Protein AF-A0A950SCA8-F1 (afdb_monomer_lite)

pLDDT: mean 77.46, std 18.87, range [31.09, 96.5]

Foldseek 3Di:
DDDCDPVNLLVLQCLLPVQVVPDQDDDDLCPLVNVLLVDLQPCVLQVLLLLLLLLLLDPPVDPPAFPDDSVNLSVLLCVVPVCRPDPSNSSVSSVSNVLQQLVCQLAQDDSNLVSLCVVVVCVVVVHDSVVLS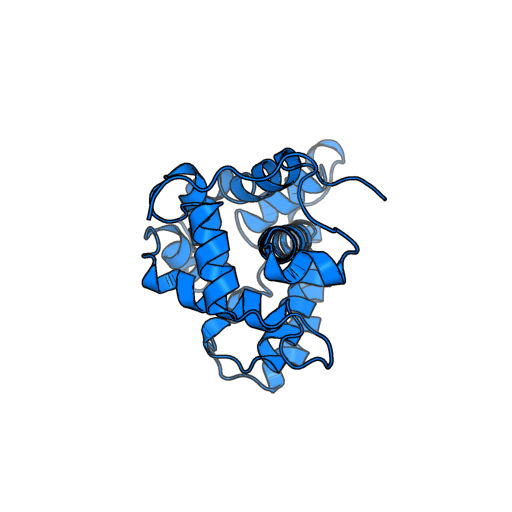VVLSVQLVVLSVVLVVPDDVRGTLSNDDSVSVNSSLVSLCPGPGPSSNSSSVSSSVSSVVSQCVDPSNQVVVVHPDDPDDDDPDDD

Sequence (219 aa):
MPQISRRAVLQSAPFLLATLVRCANAVVGNARVAEAFIVDPSWNAYRPVLRGVIAAVLPFDAPGFPPITIDDVEQRLLKLFPLENETRYAGLQRTIAFFDEIALFPLMSGPLLQEEANVRDLAARGGDSARIGAEIAATDAASFATFATNIKPNARFRDLSVDAQRTYLGLWRDSASIVKREFFGSLRNVVMITTWSMDATWPSIGYTGPLIPRTAVGS

Radius of gyration: 18.8 Å; chains: 1; bounding box: 54×39×50 Å

Structure (mmCIF, N/CA/C/O backbone):
data_AF-A0A950SCA8-F1
#
_entry.id   AF-A0A950SCA8-F1
#
loop_
_atom_site.group_PDB
_atom_site.id
_atom_site.type_symbol
_atom_site.label_atom_id
_atom_site.label_alt_id
_atom_site.label_comp_id
_atom_site.label_asym_id
_atom_site.label_entity_id
_atom_site.label_seq_id
_atom_site.pdbx_PDB_ins_code
_atom_site.Cartn_x
_atom_site.Cartn_y
_atom_site.Cartn_z
_atom_site.occupancy
_atom_site.B_iso_or_equiv
_atom_site.auth_seq_id
_atom_site.auth_comp_id
_atom_site.auth_asym_id
_atom_site.auth_atom_id
_atom_site.pdbx_PDB_model_num
ATOM 1 N N . MET A 1 1 ? -4.707 22.351 -1.285 1.00 31.09 1 MET A N 1
ATOM 2 C CA . MET A 1 1 ? -4.553 20.878 -1.272 1.00 31.09 1 MET A CA 1
ATOM 3 C C . MET A 1 1 ? -5.512 20.301 -2.301 1.00 31.09 1 MET A C 1
ATOM 5 O O . MET A 1 1 ? -6.674 20.691 -2.253 1.00 31.09 1 MET A O 1
ATOM 9 N N . PRO A 1 2 ? -5.072 19.466 -3.258 1.00 34.19 2 PRO A N 1
ATOM 10 C CA . PRO A 1 2 ? -5.982 18.917 -4.253 1.00 34.19 2 PRO A CA 1
ATOM 11 C C . PRO A 1 2 ? -6.950 17.943 -3.572 1.00 34.19 2 PRO A C 1
ATOM 13 O O . PRO A 1 2 ? -6.530 16.987 -2.924 1.00 34.19 2 PRO A O 1
ATOM 16 N N . GLN A 1 3 ? -8.250 18.217 -3.688 1.00 35.62 3 GLN A N 1
ATOM 17 C CA . GLN A 1 3 ? -9.319 17.332 -3.231 1.00 35.62 3 GLN A CA 1
ATOM 18 C C . GLN A 1 3 ? -9.330 16.078 -4.111 1.00 35.62 3 GLN A C 1
ATOM 20 O O . GLN A 1 3 ? -9.757 16.108 -5.265 1.00 35.62 3 GLN A O 1
ATOM 25 N N . ILE A 1 4 ? -8.844 14.964 -3.569 1.00 42.50 4 ILE A N 1
ATOM 26 C CA . ILE A 1 4 ? -8.909 13.658 -4.227 1.00 42.50 4 ILE A CA 1
ATOM 27 C C . ILE A 1 4 ? -10.367 13.187 -4.164 1.00 42.50 4 ILE A C 1
ATOM 29 O O . ILE A 1 4 ? -10.878 12.831 -3.104 1.00 42.50 4 ILE A O 1
ATOM 33 N N . SER A 1 5 ? -11.063 13.236 -5.301 1.00 43.97 5 SER A N 1
ATOM 34 C CA . SER A 1 5 ? -12.458 12.794 -5.400 1.00 43.97 5 SER A CA 1
ATOM 35 C C . SER A 1 5 ? -12.566 11.261 -5.386 1.00 43.97 5 SER A C 1
ATOM 37 O O . SER A 1 5 ? -11.641 10.559 -5.794 1.00 43.97 5 SER A O 1
ATOM 39 N N . ARG A 1 6 ? -13.736 10.721 -5.010 1.00 41.03 6 ARG A N 1
ATOM 40 C CA . ARG A 1 6 ? -14.098 9.289 -5.162 1.00 41.03 6 ARG A CA 1
ATOM 41 C C . ARG A 1 6 ? -13.772 8.731 -6.559 1.00 41.03 6 ARG A C 1
ATOM 43 O O . ARG A 1 6 ? -13.469 7.550 -6.694 1.00 41.03 6 ARG A O 1
ATOM 50 N N . ARG A 1 7 ? -13.810 9.589 -7.585 1.00 42.66 7 ARG A N 1
ATOM 51 C CA . ARG A 1 7 ? -13.472 9.268 -8.975 1.00 42.66 7 ARG A CA 1
ATOM 52 C C . ARG A 1 7 ? -11.982 8.979 -9.158 1.00 42.66 7 ARG A C 1
ATOM 54 O O . ARG A 1 7 ? -11.661 8.054 -9.881 1.00 42.66 7 ARG A O 1
ATOM 61 N N . ALA A 1 8 ? -11.101 9.696 -8.460 1.00 45.03 8 ALA A N 1
ATOM 62 C CA . ALA A 1 8 ? -9.657 9.473 -8.517 1.00 45.03 8 ALA A CA 1
ATOM 63 C C . ALA A 1 8 ? -9.258 8.126 -7.887 1.00 45.03 8 ALA A C 1
ATOM 65 O O . ALA A 1 8 ? -8.432 7.423 -8.451 1.00 45.03 8 ALA A O 1
ATOM 66 N N . VAL A 1 9 ? -9.913 7.722 -6.789 1.00 44.84 9 VAL A N 1
ATOM 67 C CA . VAL A 1 9 ? -9.724 6.398 -6.154 1.00 44.84 9 VAL A CA 1
ATOM 68 C C . VAL A 1 9 ? -10.226 5.259 -7.050 1.00 44.84 9 VAL A C 1
ATOM 70 O O . VAL A 1 9 ? -9.587 4.217 -7.161 1.00 44.84 9 VAL A O 1
ATOM 73 N N . LEU A 1 10 ? -11.371 5.454 -7.713 1.00 44.44 10 LEU A N 1
ATOM 74 C CA . LEU A 1 10 ? -11.921 4.478 -8.661 1.00 44.44 10 LEU A CA 1
ATOM 75 C C . LEU A 1 10 ? -11.195 4.469 -10.011 1.00 44.44 10 LEU A C 1
ATOM 77 O O . LEU A 1 10 ? -11.350 3.509 -10.755 1.00 44.44 10 LEU A O 1
ATOM 81 N N . GLN A 1 11 ? -10.431 5.511 -10.339 1.00 43.47 11 GLN A N 1
ATOM 82 C CA . GLN A 1 11 ? -9.604 5.560 -11.541 1.00 43.47 11 GLN A CA 1
ATOM 83 C C . GLN A 1 11 ? -8.229 4.933 -11.282 1.00 43.47 11 GLN A C 1
ATOM 85 O O . GLN A 1 11 ? -7.811 4.105 -12.078 1.00 43.47 11 GLN A O 1
ATOM 90 N N . SER A 1 12 ? -7.561 5.202 -10.157 1.00 41.88 12 SER A N 1
ATOM 91 C CA . SER A 1 12 ? -6.212 4.669 -9.894 1.00 41.88 12 SER A CA 1
ATOM 92 C C . SER A 1 12 ? -6.152 3.143 -9.712 1.00 41.88 12 SER A C 1
ATOM 94 O O . SER A 1 12 ? -5.169 2.517 -10.101 1.00 41.88 12 SER A O 1
ATOM 96 N N . ALA A 1 13 ? -7.198 2.515 -9.163 1.00 46.06 13 ALA A N 1
ATOM 97 C CA . ALA A 1 13 ? -7.211 1.075 -8.882 1.00 46.06 13 ALA A CA 1
ATOM 98 C C . ALA A 1 13 ? -7.351 0.148 -10.121 1.00 46.06 13 ALA A C 1
ATOM 100 O O . ALA A 1 13 ? -6.654 -0.864 -10.167 1.00 46.06 13 ALA A O 1
ATOM 101 N N . PRO A 1 14 ? -8.205 0.425 -11.130 1.00 41.25 14 PRO A N 1
ATOM 102 C CA . PRO A 1 14 ? -8.307 -0.421 -12.325 1.00 41.25 14 PRO A CA 1
ATOM 103 C C . PRO A 1 14 ? -7.232 -0.156 -13.394 1.00 41.25 14 PRO A C 1
ATOM 105 O O . PRO A 1 14 ? -6.969 -1.055 -14.195 1.00 41.25 14 PRO A O 1
ATOM 108 N N . PHE A 1 15 ? -6.586 1.021 -13.421 1.00 43.47 15 PHE A N 1
ATOM 109 C CA . PHE A 1 15 ? -5.549 1.315 -14.430 1.00 43.47 15 PHE A CA 1
ATOM 110 C C . PHE A 1 15 ? -4.285 0.476 -14.258 1.00 43.47 15 PHE A C 1
ATOM 112 O O . PHE A 1 15 ? -3.662 0.109 -15.246 1.00 43.47 15 PHE A O 1
ATOM 119 N N . LEU A 1 16 ? -3.988 0.048 -13.033 1.00 45.75 16 LEU A N 1
ATOM 120 C CA . LEU A 1 16 ? -2.895 -0.881 -12.776 1.00 45.75 16 LEU A CA 1
ATOM 121 C C . LEU A 1 16 ? -3.093 -2.259 -13.438 1.00 45.75 16 LEU A C 1
ATOM 123 O O . LEU A 1 16 ? -2.113 -2.979 -13.585 1.00 45.75 16 LEU A O 1
ATOM 127 N N . LEU A 1 17 ? -4.321 -2.650 -13.830 1.00 46.62 17 LEU A N 1
ATOM 128 C CA . LEU A 1 17 ? -4.633 -4.039 -14.214 1.00 46.62 17 LEU A CA 1
ATOM 129 C C . LEU A 1 17 ? -5.329 -4.256 -15.553 1.00 46.62 17 LEU A C 1
ATOM 131 O O . LEU A 1 17 ? -5.325 -5.394 -16.028 1.00 46.62 17 LEU A O 1
ATOM 135 N N . ALA A 1 18 ? -5.873 -3.226 -16.204 1.00 41.88 18 ALA A N 1
ATOM 136 C CA . ALA A 1 18 ? -6.382 -3.389 -17.570 1.00 41.88 18 ALA A CA 1
ATOM 137 C C . ALA A 1 18 ? -5.272 -3.820 -18.562 1.00 41.88 18 ALA A C 1
ATOM 139 O O . ALA A 1 18 ? -5.559 -4.416 -19.598 1.00 41.88 18 ALA A O 1
ATOM 140 N N . THR A 1 19 ? -4.002 -3.601 -18.217 1.00 40.94 19 THR A N 1
ATOM 141 C CA . THR A 1 19 ? -2.811 -3.975 -18.998 1.00 40.94 19 THR A CA 1
ATOM 142 C C . THR A 1 19 ? -2.104 -5.248 -18.520 1.00 40.94 19 THR A C 1
ATOM 144 O O . THR A 1 19 ? -1.330 -5.830 -19.282 1.00 40.94 19 THR A O 1
ATOM 147 N N . LEU A 1 20 ? -2.399 -5.757 -17.316 1.00 40.38 20 LEU A N 1
ATOM 148 C CA . LEU A 1 20 ? -1.764 -6.970 -16.768 1.00 40.38 20 LEU A CA 1
ATOM 149 C C . LEU A 1 20 ? -2.272 -8.278 -17.400 1.00 40.38 20 LEU A C 1
ATOM 151 O O . LEU A 1 20 ? -1.563 -9.281 -17.380 1.00 40.38 20 LEU A O 1
ATOM 155 N N . VAL A 1 21 ? 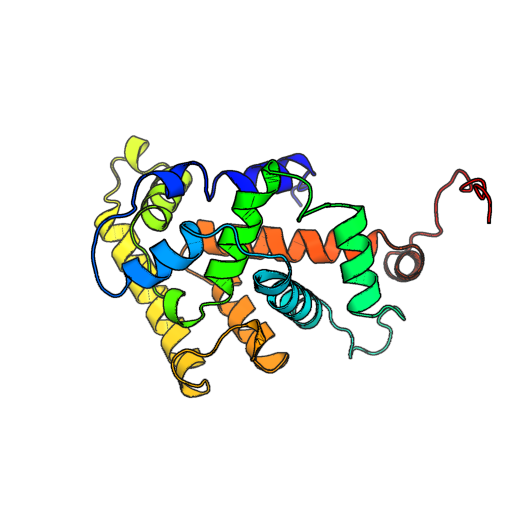-3.451 -8.270 -18.030 1.00 41.03 21 VAL A N 1
ATOM 156 C CA . VAL A 1 21 ? -4.053 -9.462 -18.665 1.00 41.03 21 VAL A CA 1
ATOM 157 C C . VAL A 1 21 ? -3.274 -9.929 -19.912 1.00 41.03 21 VAL A C 1
ATOM 159 O O . VAL A 1 21 ? -3.491 -11.039 -20.392 1.00 41.03 21 VAL A O 1
ATOM 162 N N . ARG A 1 22 ? -2.326 -9.136 -20.442 1.00 34.59 22 ARG A N 1
ATOM 163 C CA . ARG A 1 22 ? -1.675 -9.427 -21.735 1.00 34.59 22 ARG A CA 1
ATOM 164 C C . ARG A 1 22 ? -0.241 -9.983 -21.681 1.00 34.59 22 ARG A C 1
ATOM 166 O O . ARG A 1 22 ? 0.292 -10.303 -22.738 1.00 34.59 22 ARG A O 1
ATOM 173 N N . CYS A 1 23 ? 0.381 -10.157 -20.511 1.00 41.34 23 CYS A N 1
ATOM 174 C CA . CYS A 1 23 ? 1.822 -10.476 -20.418 1.00 41.34 23 CYS A CA 1
ATOM 175 C C . CYS A 1 23 ? 2.152 -11.738 -19.598 1.00 41.34 23 CYS A C 1
ATOM 177 O O . CYS A 1 23 ? 3.029 -11.715 -18.738 1.00 41.34 23 CYS A O 1
ATOM 179 N N . ALA A 1 24 ? 1.479 -12.857 -19.869 1.00 36.38 24 ALA A N 1
ATOM 180 C CA . ALA A 1 24 ? 1.671 -14.119 -19.146 1.00 36.38 24 ALA A CA 1
ATOM 181 C C . ALA A 1 24 ? 2.787 -15.043 -19.697 1.00 36.38 24 ALA A C 1
ATOM 183 O O . ALA A 1 24 ? 2.639 -16.253 -19.608 1.00 36.38 24 ALA A O 1
ATOM 184 N N . ASN A 1 25 ? 3.905 -14.543 -20.246 1.00 31.27 25 ASN A N 1
ATOM 185 C CA . ASN A 1 25 ? 5.006 -15.425 -20.689 1.00 31.27 25 ASN A CA 1
ATOM 186 C C . ASN A 1 25 ? 6.409 -14.824 -20.455 1.00 31.27 25 ASN A C 1
ATOM 188 O O . ASN A 1 25 ? 6.823 -13.977 -21.240 1.00 31.27 25 ASN A O 1
ATOM 192 N N . ALA A 1 26 ? 7.126 -15.283 -19.404 1.00 31.33 26 ALA A N 1
ATOM 193 C CA . ALA A 1 26 ? 8.583 -15.595 -19.383 1.00 31.33 26 ALA A CA 1
ATOM 194 C C . ALA A 1 26 ? 9.194 -15.745 -17.953 1.00 31.33 26 ALA A C 1
ATOM 196 O O . ALA A 1 26 ? 9.639 -14.772 -17.363 1.00 31.33 26 ALA A O 1
ATOM 197 N N . VAL A 1 27 ? 9.258 -16.980 -17.435 1.00 35.12 27 VAL A N 1
ATOM 198 C CA . VAL A 1 27 ? 10.306 -17.645 -16.601 1.00 35.12 27 VAL A CA 1
ATOM 199 C C . VAL A 1 27 ? 10.872 -17.015 -15.282 1.00 35.12 27 VAL A C 1
ATOM 201 O O . VAL A 1 27 ? 11.425 -15.921 -15.222 1.00 35.12 27 VAL A O 1
ATOM 204 N N . VAL A 1 28 ? 10.781 -17.844 -14.222 1.00 38.88 28 VAL A N 1
ATOM 205 C CA . VAL A 1 28 ? 11.311 -17.861 -12.826 1.00 38.88 28 VAL A CA 1
ATOM 206 C C . VAL A 1 28 ? 10.936 -16.714 -11.872 1.00 38.88 28 VAL A C 1
ATOM 208 O O . VAL A 1 28 ? 10.387 -16.998 -10.810 1.00 38.88 28 VAL A O 1
ATOM 211 N N . GLY A 1 29 ? 11.147 -15.441 -12.212 1.00 46.34 29 GLY A N 1
ATOM 212 C CA . GLY A 1 29 ? 10.641 -14.312 -11.401 1.00 46.34 29 GLY A CA 1
ATOM 213 C C . GLY A 1 29 ? 9.204 -13.946 -11.775 1.00 46.34 29 GLY A C 1
ATOM 214 O O . GLY A 1 29 ? 8.322 -13.803 -10.930 1.00 46.34 29 GLY A O 1
ATOM 215 N N . ASN A 1 30 ? 8.945 -13.925 -13.083 1.00 45.12 30 ASN A N 1
ATOM 216 C CA . ASN A 1 30 ? 7.634 -13.619 -13.643 1.00 45.12 30 ASN A CA 1
ATOM 217 C C . ASN A 1 30 ? 6.622 -14.758 -13.459 1.00 45.12 30 ASN A C 1
ATOM 219 O O . ASN A 1 30 ? 5.438 -14.526 -13.639 1.00 45.12 30 ASN A O 1
ATOM 223 N N . ALA A 1 31 ? 7.054 -15.970 -13.085 1.00 46.66 31 ALA A N 1
ATOM 224 C CA . ALA A 1 31 ? 6.139 -17.068 -12.770 1.00 46.66 31 ALA A CA 1
ATOM 225 C C . ALA A 1 31 ? 5.338 -16.790 -11.486 1.00 46.66 31 ALA A C 1
ATOM 227 O O . ALA A 1 31 ? 4.141 -17.042 -11.463 1.00 46.66 31 ALA A O 1
ATOM 228 N N . ARG A 1 32 ? 5.965 -16.188 -10.463 1.00 44.16 32 ARG A N 1
ATOM 229 C CA . ARG A 1 32 ? 5.280 -15.767 -9.225 1.00 44.16 32 ARG A CA 1
ATOM 230 C C . ARG A 1 32 ? 4.391 -14.547 -9.442 1.00 44.16 32 ARG A C 1
ATOM 232 O O . ARG A 1 32 ? 3.293 -14.479 -8.906 1.00 44.16 32 ARG A O 1
ATOM 239 N N . VAL A 1 33 ? 4.849 -13.612 -10.279 1.00 48.50 33 VAL A N 1
ATOM 240 C CA . VAL A 1 33 ? 4.028 -12.486 -10.747 1.00 48.50 33 VAL A CA 1
ATOM 241 C C . VAL A 1 33 ? 2.801 -13.036 -11.480 1.00 48.50 33 VAL A C 1
ATOM 243 O O . VAL A 1 33 ? 1.682 -12.711 -11.116 1.00 48.50 33 VAL A O 1
ATOM 246 N N . ALA A 1 34 ? 2.989 -13.935 -12.449 1.00 43.75 34 ALA A N 1
ATOM 247 C CA . ALA A 1 34 ? 1.905 -14.556 -13.203 1.00 43.75 34 ALA A CA 1
ATOM 248 C C . ALA A 1 34 ? 0.951 -15.366 -12.310 1.00 43.75 34 ALA A C 1
ATOM 250 O O . ALA A 1 34 ? -0.254 -15.222 -12.459 1.00 43.75 34 ALA A O 1
ATOM 251 N N . GLU A 1 35 ? 1.445 -16.152 -11.350 1.00 45.19 35 GLU A N 1
ATOM 252 C CA . GLU A 1 35 ? 0.607 -16.908 -10.407 1.00 45.19 35 GLU A CA 1
ATOM 253 C C . GLU A 1 35 ? -0.301 -15.989 -9.573 1.00 45.19 35 GLU A C 1
ATOM 255 O O . GLU A 1 35 ? -1.498 -16.253 -9.464 1.00 45.19 35 GLU A O 1
ATOM 260 N N . ALA A 1 36 ? 0.220 -14.851 -9.095 1.00 51.00 36 ALA A N 1
ATOM 261 C CA . ALA A 1 36 ? -0.570 -13.834 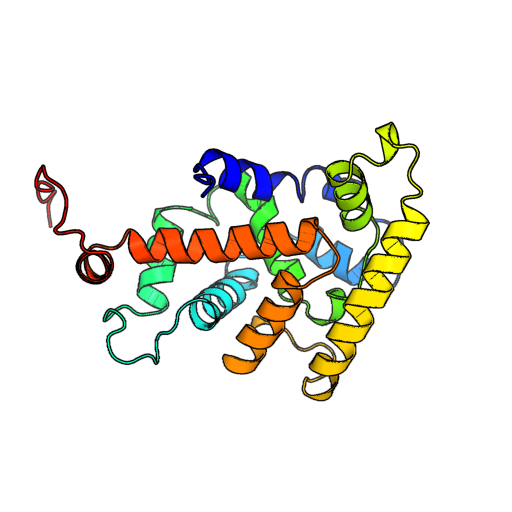-8.393 1.00 51.00 36 ALA A CA 1
ATOM 262 C C . ALA A 1 36 ? -1.667 -13.181 -9.266 1.00 51.00 36 ALA A C 1
ATOM 264 O O . ALA A 1 36 ? -2.594 -12.572 -8.728 1.00 51.00 36 ALA A O 1
ATOM 265 N N . PHE A 1 37 ? -1.581 -13.300 -10.598 1.00 52.59 37 PHE A N 1
ATOM 266 C CA . PHE A 1 37 ? -2.533 -12.718 -11.553 1.00 52.59 37 PHE A CA 1
ATOM 267 C C . PHE A 1 37 ? -3.414 -13.743 -12.289 1.00 52.59 37 PHE A C 1
ATOM 269 O O . PHE A 1 37 ? -4.423 -13.337 -12.867 1.00 52.59 37 PHE A O 1
ATOM 276 N N . ILE A 1 38 ? -3.060 -15.035 -12.284 1.00 50.78 38 ILE A N 1
ATOM 277 C CA . ILE A 1 38 ? -3.788 -16.112 -12.982 1.00 50.78 38 ILE A CA 1
ATOM 278 C C . ILE A 1 38 ? -4.962 -16.637 -12.149 1.00 50.78 38 ILE A C 1
ATOM 280 O O . ILE A 1 38 ? -5.998 -16.987 -12.712 1.00 50.78 38 ILE A O 1
ATOM 284 N N . VAL A 1 39 ? -4.824 -16.690 -10.823 1.00 56.28 39 VAL A N 1
ATOM 285 C CA . VAL A 1 39 ? -5.889 -17.158 -9.928 1.00 56.28 39 VAL A CA 1
ATOM 286 C C . VAL A 1 39 ? -6.598 -15.946 -9.343 1.00 56.28 39 VAL A C 1
ATOM 288 O O . VAL A 1 39 ? -5.947 -15.096 -8.740 1.00 56.28 39 VAL A O 1
ATOM 291 N N . ASP A 1 40 ? -7.923 -15.867 -9.496 1.00 64.06 40 ASP A N 1
ATOM 292 C CA . ASP A 1 40 ? -8.725 -14.895 -8.750 1.00 64.06 40 ASP A CA 1
ATOM 293 C C . ASP A 1 40 ? -8.513 -15.158 -7.253 1.00 64.06 40 ASP A C 1
ATOM 295 O O . ASP A 1 40 ? -8.897 -16.224 -6.753 1.00 64.06 40 ASP A O 1
ATOM 299 N N . PRO A 1 41 ? -7.819 -14.260 -6.531 1.00 67.69 41 PRO A N 1
ATOM 300 C CA . PRO A 1 41 ? -7.410 -14.559 -5.174 1.00 67.69 41 PRO A CA 1
ATOM 301 C C . PRO A 1 41 ? -8.661 -14.623 -4.300 1.00 67.69 41 PRO A C 1
ATOM 303 O O . PRO A 1 41 ? -9.424 -13.663 -4.216 1.00 67.69 41 PRO A O 1
ATOM 306 N N . SER A 1 42 ? -8.870 -15.760 -3.632 1.00 74.31 42 SER A N 1
ATOM 307 C CA . SER A 1 42 ? -9.973 -15.898 -2.674 1.00 74.31 42 SER A CA 1
ATOM 308 C C . SER A 1 42 ? -9.894 -14.818 -1.591 1.00 74.31 42 SER A C 1
ATOM 310 O O . SER A 1 42 ? -8.809 -14.320 -1.279 1.00 74.31 42 SER A O 1
ATOM 312 N N . TRP A 1 43 ? -11.018 -14.504 -0.946 1.00 77.44 43 TRP A N 1
ATOM 313 C CA . TRP A 1 43 ? -11.056 -13.577 0.189 1.00 77.44 43 TRP A CA 1
ATOM 314 C C . TRP A 1 43 ? -9.980 -13.886 1.246 1.00 77.44 43 TRP A C 1
ATOM 316 O O . TRP A 1 43 ? -9.263 -12.995 1.703 1.00 77.44 43 TRP A O 1
ATOM 326 N N . ASN A 1 44 ? -9.765 -15.168 1.550 1.00 80.31 44 ASN A N 1
ATOM 327 C CA . ASN A 1 44 ? -8.745 -15.624 2.499 1.00 80.31 44 ASN A CA 1
ATOM 328 C C . ASN A 1 44 ? -7.304 -15.296 2.068 1.00 80.31 44 ASN A C 1
ATOM 330 O O . ASN A 1 44 ? -6.412 -15.217 2.914 1.00 80.31 44 ASN A O 1
ATOM 334 N N . ALA A 1 45 ? -7.059 -15.088 0.773 1.00 76.81 45 ALA A N 1
ATOM 335 C CA . ALA A 1 45 ? -5.741 -14.760 0.251 1.00 76.81 45 ALA A CA 1
ATOM 336 C C . ALA A 1 45 ? -5.367 -13.288 0.482 1.00 76.81 45 ALA A C 1
ATOM 338 O O . ALA A 1 45 ? -4.213 -13.028 0.818 1.00 76.81 45 ALA A O 1
ATOM 339 N N . TYR A 1 46 ? -6.309 -12.343 0.349 1.00 80.81 46 TYR A N 1
ATOM 340 C CA . TYR A 1 46 ? -6.018 -10.902 0.436 1.00 80.81 46 TYR A CA 1
ATOM 341 C C . TYR A 1 46 ? -6.569 -10.212 1.694 1.00 80.81 46 TYR A C 1
ATOM 343 O O . TYR A 1 46 ? -6.089 -9.137 2.063 1.00 80.81 46 TYR A O 1
ATOM 351 N N . ARG A 1 47 ? -7.505 -10.832 2.422 1.00 88.81 47 ARG A N 1
ATOM 352 C CA . ARG A 1 47 ? -8.002 -10.322 3.709 1.00 88.81 47 ARG A CA 1
ATOM 353 C C . ARG A 1 47 ? -6.892 -10.082 4.746 1.00 88.81 47 ARG A C 1
ATOM 355 O O . ARG A 1 47 ? -6.865 -8.994 5.322 1.00 88.81 47 ARG A O 1
ATOM 362 N N . PRO A 1 48 ? -5.961 -11.025 5.008 1.00 91.50 48 PRO A N 1
ATOM 363 C CA . PRO A 1 48 ? -4.907 -10.804 6.004 1.00 91.50 48 PRO A CA 1
ATOM 364 C C . PRO A 1 48 ? -4.008 -9.616 5.644 1.00 91.50 48 PRO A C 1
ATOM 366 O O . PRO A 1 48 ? -3.576 -8.869 6.517 1.00 91.50 48 PRO A O 1
ATOM 369 N N . VAL A 1 49 ? -3.796 -9.404 4.343 1.00 91.56 49 VAL A N 1
ATOM 370 C CA . VAL A 1 49 ? -3.031 -8.280 3.801 1.00 91.56 49 VAL A CA 1
ATOM 371 C C . VAL A 1 49 ? -3.750 -6.964 4.095 1.00 91.56 49 VAL A C 1
ATOM 373 O O . VAL A 1 49 ? -3.144 -6.049 4.642 1.00 91.56 49 VAL A O 1
ATOM 376 N N . LEU A 1 50 ? -5.059 -6.881 3.823 1.00 89.94 50 LEU A N 1
ATOM 377 C CA . LEU A 1 50 ? -5.873 -5.704 4.151 1.00 89.94 50 LEU A CA 1
ATOM 378 C C . LEU A 1 50 ? -5.837 -5.375 5.646 1.00 89.94 50 LEU A C 1
ATOM 380 O O . LEU A 1 50 ? -5.658 -4.215 6.010 1.00 89.94 50 LEU A O 1
ATOM 384 N N . ARG A 1 51 ? -5.955 -6.387 6.513 1.00 94.56 51 ARG A N 1
ATOM 385 C CA . ARG A 1 51 ? -5.857 -6.207 7.970 1.00 94.56 51 ARG A CA 1
ATOM 386 C C . ARG A 1 51 ? -4.487 -5.674 8.388 1.00 94.56 51 ARG A C 1
ATOM 388 O O . ARG A 1 51 ? -4.431 -4.747 9.193 1.00 94.56 51 ARG A O 1
ATOM 395 N N . GLY A 1 52 ? -3.407 -6.195 7.805 1.00 94.69 52 GLY A N 1
ATOM 396 C CA . GLY A 1 52 ? -2.055 -5.670 8.015 1.00 94.69 52 GLY A CA 1
ATOM 397 C C . GLY A 1 52 ? -1.915 -4.216 7.554 1.00 94.69 52 GLY A C 1
ATOM 398 O O . GLY A 1 52 ? -1.347 -3.392 8.262 1.00 94.69 52 GLY A O 1
ATOM 399 N N . VAL A 1 53 ? -2.509 -3.848 6.412 1.00 94.00 53 VAL A N 1
ATOM 400 C CA . VAL A 1 53 ? -2.506 -2.455 5.931 1.00 94.00 53 VAL A CA 1
ATOM 401 C C . VAL A 1 53 ? -3.280 -1.546 6.888 1.00 94.00 53 VAL A C 1
ATOM 403 O O . VAL A 1 53 ? -2.793 -0.466 7.210 1.00 94.00 53 VAL A O 1
ATOM 406 N N . ILE A 1 54 ? -4.446 -1.971 7.386 1.00 95.44 54 ILE A N 1
ATOM 407 C CA . ILE A 1 54 ? -5.226 -1.216 8.380 1.00 95.44 54 ILE A CA 1
ATOM 408 C C . ILE A 1 54 ? -4.388 -0.980 9.646 1.00 95.44 54 ILE A C 1
ATOM 410 O O . ILE A 1 54 ? -4.260 0.164 10.082 1.00 95.44 54 ILE A O 1
ATOM 414 N N . ALA A 1 55 ? -3.774 -2.036 10.189 1.00 95.38 55 ALA A N 1
ATOM 415 C CA . ALA A 1 55 ? -2.925 -1.967 11.381 1.00 95.38 55 ALA A CA 1
ATOM 416 C C . ALA A 1 55 ? -1.695 -1.064 11.190 1.00 95.38 55 ALA A C 1
ATOM 418 O O . ALA A 1 55 ? -1.301 -0.328 12.094 1.00 95.38 55 ALA A O 1
ATOM 419 N N . ALA A 1 56 ? -1.086 -1.105 10.006 1.00 95.44 56 ALA A N 1
ATOM 420 C CA . ALA A 1 56 ? 0.112 -0.336 9.711 1.00 95.44 56 ALA A CA 1
ATOM 421 C C . ALA A 1 56 ? -0.185 1.139 9.384 1.00 95.44 56 ALA A C 1
ATOM 423 O O . ALA A 1 56 ? 0.626 2.008 9.697 1.00 95.44 56 ALA A O 1
ATOM 424 N N . VAL A 1 57 ? -1.336 1.447 8.776 1.00 94.44 57 VAL A N 1
ATOM 425 C CA . VAL A 1 57 ? -1.735 2.823 8.430 1.00 94.44 57 VAL A CA 1
ATOM 426 C C . VAL A 1 57 ? -2.271 3.589 9.638 1.00 94.44 57 VAL A C 1
ATOM 428 O O . VAL A 1 57 ? -2.025 4.792 9.747 1.00 94.44 57 VAL A O 1
ATOM 431 N N . LEU A 1 58 ? -3.028 2.926 10.516 1.00 94.31 58 LEU A N 1
ATOM 432 C CA . LEU A 1 58 ? -3.705 3.580 11.632 1.00 94.31 58 LEU A CA 1
ATOM 433 C C . LEU A 1 58 ? -2.897 3.466 12.932 1.00 94.31 58 LEU A C 1
ATOM 435 O O . LEU A 1 58 ? -2.369 2.400 13.250 1.00 94.31 58 LEU A O 1
ATOM 439 N N . PRO A 1 59 ? -2.816 4.544 13.727 1.00 92.19 59 PRO A N 1
ATOM 440 C CA . PRO A 1 59 ? -2.073 4.544 14.977 1.00 92.19 59 PRO A CA 1
ATOM 441 C C . PRO A 1 59 ? -2.940 4.021 16.136 1.00 92.19 59 PRO A C 1
ATOM 443 O O . PRO A 1 59 ? -3.226 4.764 17.070 1.00 92.19 59 PRO A O 1
ATOM 446 N N . PHE A 1 60 ? -3.360 2.751 16.086 1.00 92.06 60 PHE A N 1
ATOM 447 C CA . PHE A 1 60 ? -4.212 2.145 17.127 1.00 92.06 60 PHE A CA 1
ATOM 448 C C . PHE A 1 60 ? -3.616 2.231 18.540 1.00 92.06 60 PHE A C 1
ATOM 450 O O . PHE A 1 60 ? -4.358 2.341 19.510 1.00 92.06 60 PHE A O 1
ATOM 457 N N . ASP A 1 61 ? -2.287 2.234 18.649 1.00 89.62 61 ASP A N 1
ATOM 458 C CA . ASP A 1 61 ? -1.574 2.295 19.929 1.00 89.62 61 ASP A CA 1
ATOM 459 C C . ASP A 1 61 ? -1.393 3.734 20.458 1.00 89.62 61 ASP A C 1
ATOM 461 O O . ASP A 1 61 ? -0.815 3.937 21.528 1.00 89.62 61 ASP A O 1
ATOM 465 N N . ALA A 1 62 ? -1.829 4.758 19.713 1.00 89.44 62 ALA A N 1
ATOM 466 C CA . ALA A 1 62 ? -1.619 6.147 20.103 1.00 89.44 62 ALA A CA 1
ATOM 467 C C . ALA A 1 62 ? -2.614 6.600 21.189 1.00 89.44 62 ALA A C 1
ATOM 469 O O . ALA A 1 62 ? -3.824 6.390 21.049 1.00 89.44 62 ALA A O 1
ATOM 470 N N . PRO A 1 63 ? -2.145 7.314 22.233 1.00 88.50 63 PRO A N 1
ATOM 471 C CA . PRO A 1 63 ? -3.034 7.935 23.207 1.00 88.50 63 PRO A CA 1
ATOM 472 C C . PRO A 1 63 ? -4.038 8.873 22.523 1.00 88.50 63 PRO A C 1
ATOM 474 O O . PRO A 1 63 ? -3.651 9.761 21.765 1.00 88.50 63 PRO A O 1
ATOM 477 N N . GLY A 1 64 ? -5.330 8.684 22.797 1.00 85.62 64 GLY A N 1
ATOM 478 C CA . GLY A 1 64 ? -6.401 9.509 22.227 1.00 85.62 64 GLY A CA 1
ATOM 479 C C . GLY A 1 64 ? -6.863 9.105 20.823 1.00 85.62 64 GLY A C 1
ATOM 480 O O . GLY A 1 64 ? -7.702 9.803 20.249 1.00 85.62 64 GLY A O 1
ATOM 481 N N . PHE A 1 65 ? -6.367 7.993 20.267 1.00 89.56 65 PHE A N 1
ATOM 482 C CA . PHE A 1 65 ? -6.977 7.400 19.078 1.00 89.56 65 PHE A CA 1
ATOM 483 C C . PHE A 1 65 ? -8.413 6.927 19.397 1.00 89.56 65 PHE A C 1
ATOM 485 O O . PHE A 1 65 ? -8.651 6.453 20.514 1.00 89.56 65 PHE A O 1
ATOM 492 N N . PRO A 1 66 ? -9.391 7.074 18.475 1.00 90.56 66 PRO A N 1
ATOM 493 C CA . PRO A 1 66 ? -10.760 6.626 18.718 1.00 90.56 66 PRO A CA 1
ATOM 494 C C . PRO A 1 66 ? -10.820 5.153 19.141 1.00 90.56 66 PRO A C 1
ATOM 496 O O . PRO A 1 66 ? -10.009 4.360 18.657 1.00 90.56 66 PRO A O 1
ATOM 499 N N . PRO A 1 67 ? -11.802 4.757 19.973 1.00 90.62 67 PRO A N 1
ATOM 500 C CA . PRO A 1 67 ? -11.958 3.384 20.451 1.00 90.62 67 PRO A CA 1
ATOM 501 C C . PRO A 1 67 ? -12.567 2.486 19.360 1.00 90.62 67 PRO A C 1
ATOM 503 O O . PRO A 1 67 ? -13.658 1.945 19.512 1.00 90.62 67 PRO A O 1
ATOM 506 N N . ILE A 1 68 ? -11.876 2.379 18.229 1.00 94.00 68 ILE A N 1
ATOM 507 C CA . ILE A 1 68 ? -12.202 1.504 17.106 1.00 94.00 68 ILE A CA 1
ATOM 508 C C . ILE A 1 68 ? -11.104 0.456 16.953 1.00 94.00 68 ILE A C 1
ATOM 510 O O . ILE A 1 68 ? -9.943 0.690 17.286 1.00 94.00 68 ILE A O 1
ATOM 514 N N . THR A 1 69 ? -11.465 -0.693 16.406 1.00 95.31 69 THR A N 1
ATOM 515 C CA . THR A 1 69 ? -10.557 -1.816 16.180 1.00 95.31 69 THR A CA 1
ATOM 516 C C . THR A 1 69 ? -10.269 -2.014 14.692 1.00 95.31 69 THR A C 1
ATOM 518 O O . THR A 1 69 ? -10.940 -1.456 13.820 1.00 95.31 69 THR A O 1
ATOM 521 N N . ILE A 1 70 ? -9.277 -2.855 14.383 1.00 95.44 70 ILE A N 1
ATOM 522 C CA . ILE A 1 70 ? -9.017 -3.311 13.007 1.00 95.44 70 ILE A CA 1
ATOM 523 C C . ILE A 1 70 ? -10.275 -3.960 12.409 1.00 95.44 70 ILE A C 1
ATOM 525 O O . ILE A 1 70 ? -10.582 -3.732 11.240 1.00 95.44 70 ILE A O 1
ATOM 529 N N . ASP A 1 71 ? -11.010 -4.732 13.213 1.00 95.31 71 ASP A N 1
ATOM 530 C CA . ASP A 1 71 ? -12.224 -5.435 12.794 1.00 95.31 71 ASP A CA 1
ATOM 531 C C . ASP A 1 71 ? -13.338 -4.448 12.424 1.00 95.31 71 ASP A C 1
ATOM 533 O O . ASP A 1 71 ? -13.999 -4.629 11.400 1.00 95.31 71 ASP A O 1
ATOM 537 N N . ASP A 1 72 ? -13.503 -3.364 13.188 1.00 95.25 72 ASP A N 1
ATOM 538 C CA . ASP A 1 72 ? -14.502 -2.331 12.891 1.00 95.25 72 ASP A CA 1
ATOM 539 C C . ASP A 1 72 ? -14.216 -1.638 11.551 1.00 95.25 72 ASP A C 1
ATOM 541 O O . ASP A 1 72 ? -15.120 -1.435 10.731 1.00 95.25 72 ASP A O 1
ATOM 545 N N . VAL A 1 73 ? -12.943 -1.304 11.305 1.00 93.88 73 VAL A N 1
ATOM 546 C CA . VAL A 1 73 ? -12.504 -0.679 10.049 1.00 93.88 73 VAL A CA 1
ATOM 547 C C . VAL A 1 73 ? -12.670 -1.649 8.883 1.00 93.88 73 VAL A C 1
ATOM 549 O O . VAL A 1 73 ? -13.182 -1.259 7.836 1.00 93.88 73 VAL A O 1
ATOM 552 N N . GLU A 1 74 ? -12.295 -2.917 9.050 1.00 92.50 74 GLU A N 1
ATOM 553 C CA . GLU A 1 74 ? -12.474 -3.949 8.028 1.00 92.50 74 GLU A CA 1
ATOM 554 C C . GLU A 1 74 ? -13.954 -4.137 7.669 1.00 92.50 74 GLU A C 1
ATOM 556 O O . GLU A 1 74 ? -14.319 -4.082 6.493 1.00 92.50 74 GLU A O 1
ATOM 561 N N . GLN A 1 75 ? -14.827 -4.309 8.664 1.00 91.69 75 GLN A N 1
ATOM 562 C CA . GLN A 1 75 ? -16.263 -4.464 8.432 1.00 91.69 75 GLN A CA 1
ATOM 563 C C . GLN A 1 75 ? -16.853 -3.242 7.729 1.00 91.69 75 GLN A C 1
ATOM 565 O O . GLN A 1 75 ? -17.703 -3.371 6.842 1.00 91.69 75 GLN A O 1
ATOM 570 N N . ARG A 1 76 ? -16.407 -2.037 8.101 1.00 89.50 76 ARG A N 1
ATOM 571 C CA . ARG A 1 76 ? -16.830 -0.808 7.429 1.00 89.50 76 ARG A CA 1
ATOM 572 C C . ARG A 1 76 ? -16.328 -0.752 5.988 1.00 89.50 76 ARG A C 1
ATOM 574 O O . ARG A 1 76 ? -17.104 -0.365 5.114 1.00 89.50 76 ARG A O 1
ATOM 581 N N . LEU A 1 77 ? -15.085 -1.157 5.735 1.00 86.50 77 LEU A N 1
ATOM 582 C CA . LEU A 1 77 ? -14.496 -1.211 4.397 1.00 86.50 77 LEU A CA 1
ATOM 583 C C . LEU A 1 77 ? -15.325 -2.127 3.503 1.00 86.50 77 LEU A C 1
ATOM 585 O O . LEU A 1 77 ? -15.730 -1.703 2.427 1.00 86.50 77 LEU A O 1
ATOM 589 N N . LEU A 1 78 ? -15.654 -3.327 3.981 1.00 84.12 78 LEU A N 1
ATOM 590 C CA . LEU A 1 78 ? -16.450 -4.310 3.242 1.00 84.12 78 LEU A CA 1
ATOM 591 C C . LEU A 1 78 ? -17.872 -3.826 2.935 1.00 84.12 78 LEU A C 1
ATOM 593 O O . LEU A 1 78 ? -18.410 -4.117 1.869 1.00 84.12 78 LEU A O 1
ATOM 597 N N . LYS A 1 79 ? -18.477 -3.045 3.839 1.00 84.75 79 LYS A N 1
ATOM 598 C CA . LYS A 1 79 ? -19.781 -2.404 3.596 1.00 84.75 79 LYS A CA 1
ATOM 599 C C . LYS A 1 79 ? -19.709 -1.317 2.520 1.00 84.75 79 LYS A C 1
ATOM 601 O O . LYS A 1 79 ? -20.678 -1.117 1.796 1.00 84.75 79 LYS A O 1
ATOM 606 N N . LEU A 1 80 ? -18.600 -0.579 2.444 1.00 80.38 80 LEU A N 1
ATOM 607 C CA . LEU A 1 80 ? -18.404 0.498 1.464 1.00 80.38 80 LEU A CA 1
ATOM 608 C C . LEU A 1 80 ? -17.916 -0.019 0.106 1.00 80.38 80 LEU A C 1
ATOM 610 O O . LEU A 1 80 ? -18.226 0.577 -0.925 1.00 80.38 80 LEU A O 1
ATOM 614 N N . PHE A 1 81 ? -17.150 -1.105 0.126 1.00 77.25 81 PHE A N 1
ATOM 615 C CA . PHE A 1 81 ? -16.502 -1.729 -1.014 1.00 77.25 81 PHE A CA 1
ATOM 616 C C . PHE A 1 81 ? -16.702 -3.244 -0.888 1.00 77.25 81 PHE A C 1
ATOM 618 O O . PHE A 1 81 ? -15.917 -3.902 -0.201 1.00 77.25 81 PHE A O 1
ATOM 625 N N . PRO A 1 82 ? -17.746 -3.819 -1.510 1.00 74.81 82 PRO A N 1
ATOM 626 C CA . PRO A 1 82 ? -18.008 -5.256 -1.453 1.00 74.81 82 PRO A CA 1
ATOM 627 C C . PRO A 1 82 ? -17.004 -6.009 -2.340 1.00 74.81 82 PRO A C 1
ATOM 629 O O . PRO A 1 82 ? -17.331 -6.472 -3.431 1.00 74.81 82 PRO A O 1
ATOM 632 N N . LEU A 1 83 ? -15.755 -6.090 -1.868 1.00 71.50 83 LEU A N 1
ATOM 633 C CA . LEU A 1 83 ? -14.596 -6.528 -2.647 1.00 71.50 83 LEU A CA 1
ATOM 634 C C . LEU A 1 83 ? -14.787 -7.909 -3.270 1.00 71.50 83 LEU A C 1
ATOM 636 O O . LEU A 1 83 ? -14.359 -8.094 -4.396 1.00 71.50 83 LEU A O 1
ATOM 640 N N . GLU A 1 84 ? -15.416 -8.849 -2.565 1.00 70.75 84 GLU A N 1
ATOM 641 C CA . GLU A 1 84 ? -15.618 -10.236 -3.017 1.00 70.75 84 GLU A CA 1
ATOM 642 C C . GLU A 1 84 ? -16.743 -10.381 -4.055 1.00 70.75 84 GLU A C 1
ATOM 644 O O . GLU A 1 84 ? -16.658 -11.207 -4.958 1.00 70.75 84 GLU A O 1
ATOM 649 N N . ASN A 1 85 ? -17.785 -9.552 -3.958 1.00 69.38 85 ASN A N 1
ATOM 650 C CA . ASN A 1 85 ? -19.030 -9.757 -4.706 1.00 69.38 85 ASN A CA 1
ATOM 651 C C . ASN A 1 85 ? -19.056 -9.040 -6.058 1.00 69.38 85 ASN A C 1
ATOM 653 O O . ASN A 1 85 ? -19.968 -9.253 -6.856 1.00 69.38 85 ASN A O 1
ATOM 657 N N . GLU A 1 86 ? -18.091 -8.158 -6.316 1.00 69.19 86 GLU A N 1
ATOM 658 C CA . GLU A 1 86 ? -18.092 -7.329 -7.512 1.00 69.19 86 GLU A CA 1
ATOM 659 C C . GLU A 1 86 ? -16.808 -7.500 -8.326 1.00 69.19 86 GLU A C 1
ATOM 661 O O . GLU A 1 86 ? -15.716 -7.088 -7.930 1.00 69.19 86 GLU A O 1
ATOM 666 N N . THR A 1 87 ? -16.966 -8.019 -9.545 1.00 67.81 87 THR A N 1
ATOM 667 C CA . THR A 1 87 ? -15.878 -8.270 -10.507 1.00 67.81 87 THR A CA 1
ATOM 668 C C . THR A 1 87 ? -15.056 -7.027 -10.844 1.00 67.81 87 THR A C 1
ATOM 670 O O . THR A 1 87 ? -13.878 -7.140 -11.180 1.00 67.81 87 THR A O 1
ATOM 673 N N . ARG A 1 88 ? -15.625 -5.822 -10.687 1.00 65.88 88 ARG A N 1
ATOM 674 C CA . ARG A 1 88 ? -14.899 -4.554 -10.866 1.00 65.88 88 ARG A CA 1
ATOM 675 C C . ARG A 1 88 ? -13.719 -4.381 -9.899 1.00 65.88 88 ARG A C 1
ATOM 677 O O . ARG A 1 88 ? -12.843 -3.567 -10.175 1.00 65.88 88 ARG A O 1
ATOM 684 N N . TYR A 1 89 ? -13.679 -5.132 -8.794 1.00 68.75 89 TYR A N 1
ATOM 685 C CA . TYR A 1 89 ? -12.583 -5.106 -7.823 1.00 68.75 89 TYR A CA 1
ATOM 686 C C . TYR A 1 89 ? -11.546 -6.216 -8.012 1.00 68.75 89 TYR A C 1
ATOM 688 O O . TYR A 1 89 ? -10.523 -6.171 -7.333 1.00 68.75 89 TYR A O 1
ATOM 696 N N . ALA A 1 90 ? -11.738 -7.154 -8.948 1.00 70.12 90 ALA A N 1
ATOM 697 C CA . ALA A 1 90 ? -10.789 -8.247 -9.202 1.00 70.12 90 ALA A CA 1
ATOM 698 C C . ALA A 1 90 ? -9.362 -7.732 -9.447 1.00 70.12 90 ALA A C 1
ATOM 700 O O . ALA A 1 90 ? -8.378 -8.312 -8.995 1.00 70.12 90 ALA A O 1
ATOM 701 N N . GLY A 1 91 ? -9.259 -6.573 -10.100 1.00 67.75 91 GLY A N 1
ATOM 702 C CA . GLY A 1 91 ? -8.003 -5.867 -10.257 1.00 67.75 91 GLY A CA 1
ATOM 703 C C . GLY A 1 91 ? -7.324 -5.562 -8.914 1.00 67.75 91 GLY A C 1
ATOM 704 O O . GLY A 1 91 ? -6.231 -6.047 -8.629 1.00 67.75 91 GLY A O 1
ATOM 705 N N . LEU A 1 92 ? -8.012 -4.802 -8.061 1.00 70.88 92 LEU A N 1
ATOM 706 C CA . LEU A 1 92 ? -7.523 -4.420 -6.737 1.00 70.88 92 LEU A CA 1
ATOM 707 C C . LEU A 1 92 ? -7.124 -5.641 -5.895 1.00 70.88 92 LEU A C 1
ATOM 709 O O . LEU A 1 92 ? -6.076 -5.616 -5.254 1.00 70.88 92 LEU A O 1
ATOM 713 N N . GLN A 1 93 ? -7.921 -6.712 -5.925 1.00 74.88 93 GLN A N 1
ATOM 714 C CA . GLN A 1 93 ? -7.615 -7.951 -5.205 1.00 74.88 93 GLN A CA 1
ATOM 715 C C . GLN A 1 93 ? -6.260 -8.542 -5.635 1.00 74.88 93 GLN A C 1
ATOM 717 O O . GLN A 1 93 ? -5.436 -8.886 -4.787 1.00 74.88 93 GLN A O 1
ATOM 722 N N . ARG A 1 94 ? -5.991 -8.604 -6.947 1.00 74.81 94 ARG A N 1
ATOM 723 C CA . ARG A 1 94 ? -4.719 -9.109 -7.487 1.00 74.81 94 ARG A CA 1
ATOM 724 C C . ARG A 1 94 ? -3.542 -8.197 -7.146 1.00 74.81 94 ARG A C 1
ATOM 726 O O . ARG A 1 94 ? -2.473 -8.692 -6.806 1.00 74.81 94 ARG A O 1
ATOM 733 N N . THR A 1 95 ? -3.715 -6.873 -7.163 1.00 74.94 95 THR A N 1
ATOM 734 C CA . THR A 1 95 ? -2.636 -5.966 -6.728 1.00 74.94 95 THR A CA 1
ATOM 735 C C . THR A 1 95 ? -2.340 -6.101 -5.238 1.00 74.94 95 THR A C 1
ATOM 737 O O . THR A 1 95 ? -1.179 -6.033 -4.849 1.00 74.94 95 THR A O 1
ATOM 740 N N . ILE A 1 96 ? -3.349 -6.349 -4.398 1.00 79.81 96 ILE A N 1
ATOM 741 C CA . ILE A 1 96 ? -3.128 -6.649 -2.976 1.00 79.81 96 ILE A CA 1
ATOM 742 C C . ILE A 1 96 ? -2.355 -7.969 -2.817 1.00 79.81 96 ILE A C 1
ATOM 744 O O . ILE A 1 96 ? -1.443 -8.041 -1.996 1.00 79.81 96 ILE A O 1
ATOM 748 N N . ALA A 1 97 ? -2.663 -8.991 -3.621 1.00 81.19 97 ALA A N 1
ATOM 749 C CA . ALA A 1 97 ? -1.903 -10.242 -3.625 1.00 81.19 97 ALA A CA 1
ATOM 750 C C . ALA A 1 97 ? -0.443 -10.038 -4.075 1.00 81.19 97 ALA A C 1
ATOM 752 O O . ALA A 1 97 ? 0.467 -10.572 -3.448 1.00 81.19 97 ALA A O 1
ATOM 753 N N . PHE A 1 98 ? -0.204 -9.213 -5.101 1.00 80.19 98 PHE A N 1
ATOM 754 C CA . PHE A 1 98 ? 1.147 -8.823 -5.520 1.00 80.19 98 PHE A CA 1
ATOM 755 C C . PHE A 1 98 ? 1.892 -8.052 -4.421 1.00 80.19 98 PHE A C 1
ATOM 757 O O . PHE A 1 98 ? 3.061 -8.314 -4.165 1.00 80.19 98 PHE A O 1
ATOM 764 N N . PHE A 1 99 ? 1.217 -7.122 -3.743 1.00 86.88 99 PHE A N 1
ATOM 765 C CA . PHE A 1 99 ? 1.784 -6.353 -2.634 1.00 86.88 99 PHE A CA 1
ATOM 766 C C . PHE A 1 99 ? 2.210 -7.240 -1.454 1.00 86.88 99 PHE A C 1
ATOM 768 O O . PHE A 1 99 ? 3.173 -6.925 -0.759 1.00 86.88 99 PHE A O 1
ATOM 775 N N . ASP A 1 100 ? 1.519 -8.357 -1.232 1.00 90.88 100 ASP A N 1
ATOM 776 C CA . ASP A 1 100 ? 1.874 -9.302 -0.176 1.00 90.88 100 ASP A CA 1
ATOM 777 C C . ASP A 1 100 ? 3.210 -10.020 -0.423 1.00 90.88 100 ASP A C 1
ATOM 779 O O . ASP A 1 100 ? 3.884 -10.427 0.524 1.00 90.88 100 ASP A O 1
ATOM 783 N N . GLU A 1 101 ? 3.622 -10.147 -1.683 1.00 88.88 101 GLU A N 1
ATOM 784 C CA . GLU A 1 101 ? 4.896 -10.734 -2.092 1.00 88.88 101 GLU A CA 1
ATOM 785 C C . GLU A 1 101 ? 6.039 -9.721 -1.956 1.00 88.88 101 GLU A C 1
ATOM 787 O O . GLU A 1 101 ? 6.473 -9.090 -2.923 1.00 88.88 101 GLU A O 1
ATOM 792 N N . ILE A 1 102 ? 6.583 -9.587 -0.747 1.00 91.62 102 ILE A N 1
ATOM 793 C CA . ILE A 1 102 ? 7.581 -8.553 -0.441 1.00 91.62 102 ILE A CA 1
ATOM 794 C C . ILE A 1 102 ? 8.789 -8.604 -1.395 1.00 91.62 102 ILE A C 1
ATOM 796 O O . ILE A 1 102 ? 9.271 -7.567 -1.853 1.00 91.62 102 ILE A O 1
ATOM 800 N N . ALA A 1 103 ? 9.245 -9.807 -1.754 1.00 88.50 103 ALA A N 1
ATOM 801 C CA . ALA A 1 103 ? 10.381 -10.010 -2.654 1.00 88.50 103 ALA A CA 1
ATOM 802 C C . ALA A 1 103 ? 10.159 -9.479 -4.085 1.00 88.50 103 ALA A C 1
ATOM 804 O O . ALA A 1 103 ? 11.129 -9.331 -4.825 1.00 88.50 103 ALA A O 1
ATOM 805 N N . LEU A 1 104 ? 8.914 -9.188 -4.483 1.00 86.88 104 LEU A N 1
ATOM 806 C CA . LEU A 1 104 ? 8.600 -8.591 -5.783 1.00 86.88 104 LEU A CA 1
ATOM 807 C C . LEU A 1 104 ? 8.721 -7.063 -5.776 1.00 86.88 104 LEU A C 1
ATOM 809 O O . LEU A 1 104 ? 8.755 -6.463 -6.848 1.00 86.88 104 LEU A O 1
ATOM 813 N N . PHE A 1 105 ? 8.846 -6.425 -4.604 1.00 90.25 105 PHE A N 1
ATOM 814 C CA . PHE A 1 105 ? 8.991 -4.972 -4.503 1.00 90.25 105 PHE A CA 1
ATOM 815 C C . PHE A 1 105 ? 10.097 -4.379 -5.393 1.00 90.25 105 PHE A C 1
ATOM 817 O O . PHE A 1 105 ? 9.798 -3.407 -6.077 1.00 90.25 105 PHE A O 1
ATOM 824 N N . PRO A 1 106 ? 11.342 -4.894 -5.451 1.00 89.81 106 PRO A N 1
ATOM 825 C CA . PRO A 1 106 ? 12.392 -4.275 -6.266 1.00 89.81 106 PRO A CA 1
ATOM 826 C C . PRO A 1 106 ? 12.211 -4.498 -7.775 1.00 89.81 106 PRO A C 1
ATOM 828 O O . PRO A 1 106 ? 12.949 -3.925 -8.574 1.00 89.81 106 PRO A O 1
ATOM 831 N N . LEU A 1 107 ? 11.250 -5.327 -8.194 1.00 84.94 107 LEU A N 1
ATOM 832 C CA . LEU A 1 107 ? 11.045 -5.616 -9.606 1.00 84.94 107 LEU A CA 1
ATOM 833 C C . LEU A 1 107 ? 10.347 -4.444 -10.309 1.00 84.94 107 LEU A C 1
ATOM 835 O O . LEU A 1 107 ? 9.427 -3.812 -9.782 1.00 84.94 107 LEU A O 1
ATOM 839 N N . MET A 1 108 ? 10.798 -4.178 -11.533 1.00 83.00 108 MET A N 1
ATOM 840 C CA . MET A 1 108 ? 10.182 -3.246 -12.472 1.00 83.00 108 MET A CA 1
ATOM 841 C C . MET A 1 108 ? 10.167 -3.904 -13.853 1.00 83.00 108 MET A C 1
ATOM 843 O O . MET A 1 108 ? 11.082 -3.728 -14.655 1.00 83.00 108 MET A O 1
ATOM 847 N N . SER A 1 109 ? 9.168 -4.749 -14.100 1.00 74.44 109 SER A N 1
ATOM 848 C CA . SER A 1 109 ? 9.080 -5.549 -15.322 1.00 74.44 109 SER A CA 1
ATOM 849 C C . SER A 1 109 ? 7.660 -5.610 -15.872 1.00 74.44 109 SER A C 1
ATOM 851 O O . SER A 1 109 ? 6.677 -5.340 -15.174 1.00 74.44 109 SER A O 1
ATOM 853 N N . GLY A 1 110 ? 7.569 -5.975 -17.154 1.00 75.25 110 GLY A N 1
ATOM 854 C CA . GLY A 1 110 ? 6.309 -6.281 -17.815 1.00 75.25 110 GLY A CA 1
ATOM 855 C C . GLY A 1 110 ? 5.293 -5.137 -17.689 1.00 75.25 110 GLY A C 1
ATOM 856 O O . GLY A 1 110 ? 5.626 -3.993 -18.000 1.00 75.25 110 GLY A O 1
ATOM 857 N N . PRO A 1 111 ? 4.061 -5.408 -17.233 1.00 70.06 111 PRO A N 1
ATOM 858 C CA . PRO A 1 111 ? 3.012 -4.388 -17.210 1.00 70.06 111 PRO A CA 1
ATOM 859 C C . PRO A 1 111 ? 3.241 -3.254 -16.209 1.00 70.06 111 PRO A C 1
ATOM 861 O O . PRO A 1 111 ? 2.796 -2.143 -16.466 1.00 70.06 111 PRO A O 1
ATOM 864 N N . LEU A 1 112 ? 3.986 -3.479 -15.120 1.00 73.75 112 LEU A N 1
ATOM 865 C CA . LEU A 1 112 ? 4.328 -2.392 -14.195 1.00 73.75 112 LEU A CA 1
ATOM 866 C C . LEU A 1 112 ? 5.206 -1.338 -14.886 1.00 73.75 112 LEU A C 1
ATOM 868 O O . LEU A 1 112 ? 4.995 -0.141 -14.710 1.00 73.75 112 LEU A O 1
ATOM 872 N N . LEU A 1 113 ? 6.143 -1.789 -15.727 1.00 82.19 113 LEU A N 1
ATOM 873 C CA . LEU A 1 113 ? 6.970 -0.903 -16.542 1.00 82.19 113 LEU A CA 1
ATOM 874 C C . LEU A 1 113 ? 6.147 -0.183 -17.620 1.00 82.19 113 LEU A C 1
ATOM 876 O O . LEU A 1 113 ? 6.377 0.999 -17.875 1.00 82.19 113 LEU A O 1
ATOM 880 N N . GLN A 1 114 ? 5.180 -0.874 -18.231 1.00 78.00 114 GLN A N 1
ATOM 881 C CA . GLN A 1 114 ? 4.277 -0.265 -19.208 1.00 78.00 114 GLN A CA 1
ATOM 882 C C . GLN A 1 114 ? 3.426 0.841 -18.576 1.00 78.00 114 GLN A C 1
ATOM 884 O O . GLN A 1 114 ? 3.327 1.925 -19.145 1.00 78.00 114 GLN A O 1
ATOM 889 N N . GLU A 1 115 ? 2.851 0.606 -17.396 1.00 76.81 115 GLU A N 1
ATOM 890 C CA . GLU A 1 115 ? 2.078 1.632 -16.693 1.00 76.81 115 GLU A CA 1
ATOM 891 C C . GLU A 1 115 ? 2.947 2.800 -16.246 1.00 76.81 115 GLU A C 1
ATOM 893 O O . GLU A 1 115 ? 2.567 3.956 -16.413 1.00 76.81 115 GLU A O 1
ATOM 898 N N . GLU A 1 116 ? 4.158 2.531 -15.762 1.00 84.88 116 GLU A N 1
ATOM 899 C CA . GLU A 1 116 ? 5.101 3.595 -15.433 1.00 84.88 116 GLU A CA 1
ATOM 900 C C . GLU A 1 116 ? 5.442 4.440 -16.674 1.00 84.88 116 GLU A C 1
ATOM 902 O O . GLU A 1 116 ? 5.520 5.668 -16.590 1.00 84.88 116 GLU A O 1
ATOM 907 N N . ALA A 1 117 ? 5.590 3.807 -17.842 1.00 84.31 117 ALA A N 1
ATOM 908 C CA . ALA A 1 117 ? 5.803 4.502 -19.106 1.00 84.31 117 ALA A CA 1
ATOM 909 C C . ALA A 1 117 ? 4.586 5.336 -19.535 1.00 84.31 117 ALA A C 1
ATOM 911 O O . ALA A 1 117 ? 4.761 6.462 -20.006 1.00 84.31 117 ALA A O 1
ATOM 912 N N . ASN A 1 118 ? 3.372 4.810 -19.341 1.00 82.31 118 ASN A N 1
ATOM 913 C CA . ASN A 1 118 ? 2.118 5.500 -19.640 1.00 82.31 118 ASN A CA 1
ATOM 914 C C . ASN A 1 118 ? 1.943 6.738 -18.750 1.00 82.31 118 ASN A C 1
ATOM 916 O O . ASN A 1 118 ? 1.717 7.834 -19.255 1.00 82.31 118 ASN A O 1
ATOM 920 N N . VAL A 1 119 ? 2.103 6.587 -17.432 1.00 81.00 119 VAL A N 1
ATOM 921 C CA . VAL A 1 119 ? 1.936 7.678 -16.455 1.00 81.00 119 VAL A CA 1
ATOM 922 C C . VAL A 1 119 ? 2.980 8.779 -16.656 1.00 81.00 119 VAL A C 1
ATOM 924 O O . VAL A 1 119 ? 2.698 9.961 -16.456 1.00 81.00 119 VAL A O 1
ATOM 927 N N . ARG A 1 120 ? 4.189 8.416 -17.094 1.00 86.62 120 ARG A N 1
ATOM 928 C CA . ARG A 1 120 ? 5.243 9.379 -17.450 1.00 86.62 120 ARG A CA 1
ATOM 929 C C . ARG A 1 120 ? 5.096 9.967 -18.849 1.00 86.62 120 ARG A C 1
ATOM 931 O O . ARG A 1 120 ? 5.885 10.847 -19.197 1.00 86.62 120 ARG A O 1
ATOM 938 N N . ASP A 1 121 ? 4.125 9.494 -19.625 1.00 86.25 121 ASP A N 1
ATOM 939 C CA . ASP A 1 121 ? 3.879 9.908 -21.002 1.00 86.25 121 ASP A CA 1
ATOM 940 C C . ASP A 1 121 ? 5.137 9.773 -21.884 1.00 86.25 121 ASP A C 1
ATOM 942 O O . ASP A 1 121 ? 5.517 10.662 -22.649 1.00 86.25 121 ASP A O 1
ATOM 946 N N . LEU A 1 122 ? 5.859 8.655 -21.729 1.00 84.88 122 LEU A N 1
ATOM 947 C CA . LEU A 1 122 ? 7.157 8.471 -22.387 1.00 84.88 122 LEU A CA 1
ATOM 948 C C . LEU A 1 122 ? 7.042 8.411 -23.907 1.00 84.88 122 LEU A C 1
ATOM 950 O O . LEU A 1 122 ? 7.930 8.912 -24.590 1.00 84.88 122 LEU A O 1
ATOM 954 N N . ALA A 1 123 ? 5.954 7.843 -24.432 1.00 80.19 123 ALA A N 1
ATOM 955 C CA . ALA A 1 123 ? 5.724 7.760 -25.871 1.00 80.19 123 ALA A CA 1
ATOM 956 C C . ALA A 1 123 ? 5.652 9.155 -26.513 1.00 80.19 123 ALA A C 1
ATOM 958 O O . ALA A 1 123 ? 6.290 9.386 -27.537 1.00 80.19 123 ALA A O 1
ATOM 959 N N . ALA A 1 124 ? 4.951 10.105 -25.885 1.00 82.75 124 ALA A N 1
ATOM 960 C CA . ALA A 1 124 ? 4.883 11.478 -26.381 1.00 82.75 124 ALA A CA 1
ATOM 961 C C . ALA A 1 124 ? 6.193 12.253 -26.165 1.00 82.75 124 ALA A C 1
ATOM 963 O O . ALA A 1 124 ? 6.513 13.162 -26.928 1.00 82.75 124 ALA A O 1
ATOM 964 N N . ARG A 1 125 ? 6.970 11.891 -25.136 1.00 86.62 125 ARG A N 1
ATOM 965 C CA . ARG A 1 125 ? 8.228 12.562 -24.763 1.00 86.62 125 ARG A CA 1
ATOM 966 C C . ARG A 1 125 ? 9.481 11.956 -25.403 1.00 86.62 125 ARG A C 1
ATOM 968 O O . ARG A 1 125 ? 10.577 12.435 -25.126 1.00 86.62 125 ARG A O 1
ATOM 975 N N . GLY A 1 126 ? 9.341 10.905 -26.213 1.00 83.62 126 GLY A N 1
ATOM 976 C CA . GLY A 1 126 ? 10.472 10.173 -26.797 1.00 83.62 126 GLY A CA 1
ATOM 977 C C . GLY A 1 126 ? 11.369 9.497 -25.750 1.00 83.62 126 GLY A C 1
ATOM 978 O O . GLY A 1 126 ? 12.580 9.411 -25.933 1.00 83.62 126 GLY A O 1
ATOM 979 N N . GLY A 1 127 ? 10.797 9.079 -24.618 1.00 81.88 127 GLY A N 1
ATOM 980 C CA . GLY A 1 127 ? 11.535 8.502 -23.497 1.00 81.88 127 GLY A CA 1
ATOM 981 C C . GLY A 1 127 ? 11.857 7.017 -23.672 1.00 81.88 127 GLY A C 1
ATOM 982 O O . GLY A 1 127 ? 11.044 6.242 -24.170 1.00 81.88 127 GLY A O 1
ATOM 983 N N . ASP A 1 128 ? 13.027 6.606 -23.185 1.00 88.19 128 ASP A N 1
ATOM 984 C CA . ASP A 1 128 ? 13.435 5.201 -23.126 1.00 88.19 128 ASP A CA 1
ATOM 985 C C . ASP A 1 128 ? 12.848 4.519 -21.879 1.00 88.19 128 ASP A C 1
ATOM 987 O O . ASP A 1 128 ? 13.309 4.727 -20.750 1.00 88.19 128 ASP A O 1
ATOM 991 N N . SER A 1 129 ? 11.815 3.702 -22.099 1.00 85.75 129 SER A N 1
ATOM 992 C CA . SER A 1 129 ? 11.156 2.928 -21.046 1.00 85.75 129 SER A CA 1
ATOM 993 C C . SER A 1 129 ? 12.117 1.953 -20.360 1.00 85.75 129 SER A C 1
ATOM 995 O O . SER A 1 129 ? 12.085 1.850 -19.136 1.00 85.75 129 SER A O 1
ATOM 997 N N . ALA A 1 130 ? 13.022 1.300 -21.095 1.00 87.19 130 ALA A N 1
ATOM 998 C CA . ALA A 1 130 ? 13.944 0.328 -20.514 1.00 87.19 130 ALA A CA 1
ATOM 999 C C . ALA A 1 130 ? 14.940 1.003 -19.562 1.00 87.19 130 ALA A C 1
ATOM 1001 O O . ALA A 1 130 ? 15.137 0.531 -18.440 1.00 87.19 130 ALA A O 1
ATOM 1002 N N . ARG A 1 131 ? 15.505 2.150 -19.967 1.00 90.62 131 ARG A N 1
ATOM 1003 C CA . ARG A 1 131 ? 16.400 2.941 -19.108 1.00 90.62 131 ARG A CA 1
ATOM 1004 C C . ARG A 1 131 ? 15.697 3.405 -17.831 1.00 90.62 131 ARG A C 1
ATOM 1006 O O . ARG A 1 131 ? 16.232 3.227 -16.742 1.00 90.62 131 ARG A O 1
ATOM 1013 N N . ILE A 1 132 ? 14.489 3.959 -17.951 1.00 89.38 132 ILE A N 1
ATOM 1014 C CA . ILE A 1 132 ? 13.714 4.434 -16.791 1.00 89.38 132 ILE A CA 1
ATOM 1015 C C . ILE A 1 132 ? 13.352 3.275 -15.859 1.00 89.38 132 ILE A C 1
ATOM 1017 O O . ILE A 1 132 ? 13.467 3.404 -14.641 1.00 89.38 132 ILE A O 1
ATOM 1021 N N . GLY A 1 133 ? 12.960 2.131 -16.421 1.00 90.12 133 GLY A N 1
ATOM 1022 C CA . GLY A 1 133 ? 12.696 0.919 -15.652 1.00 90.12 133 GLY A CA 1
ATOM 1023 C C . GLY A 1 133 ? 13.913 0.464 -14.851 1.00 90.12 133 GLY A C 1
ATOM 1024 O O . GLY A 1 133 ? 13.784 0.176 -13.662 1.00 90.12 133 GLY A O 1
ATOM 1025 N N . ALA A 1 134 ? 15.096 0.463 -15.473 1.00 91.12 134 ALA A N 1
ATOM 1026 C CA . ALA A 1 134 ? 16.349 0.098 -14.818 1.00 91.12 134 ALA A CA 1
ATOM 1027 C C . ALA A 1 134 ? 16.735 1.074 -13.691 1.00 91.12 134 ALA A C 1
ATOM 1029 O O . ALA A 1 134 ? 17.142 0.635 -12.617 1.00 91.12 134 ALA A O 1
ATOM 1030 N N . GLU A 1 135 ? 16.562 2.382 -13.895 1.00 93.00 135 GLU A N 1
ATOM 1031 C CA . GLU A 1 135 ? 16.837 3.410 -12.877 1.00 93.00 135 GLU A CA 1
ATOM 1032 C C . GLU A 1 135 ? 15.923 3.278 -11.654 1.00 93.00 135 GLU A C 1
ATOM 1034 O O . GLU A 1 135 ? 16.381 3.352 -10.507 1.00 93.00 135 GLU A O 1
ATOM 1039 N N . ILE A 1 136 ? 14.631 3.036 -11.892 1.00 93.38 136 ILE A N 1
ATOM 1040 C CA . ILE A 1 136 ? 13.664 2.797 -10.821 1.00 93.38 136 ILE A CA 1
ATOM 1041 C C . ILE A 1 136 ? 14.002 1.502 -10.082 1.00 93.38 136 ILE A C 1
ATOM 1043 O O . ILE A 1 136 ? 14.065 1.514 -8.854 1.00 93.38 136 ILE A O 1
ATOM 1047 N N . ALA A 1 137 ? 14.265 0.410 -10.807 1.00 91.88 137 ALA A N 1
ATOM 1048 C CA . ALA A 1 137 ? 14.631 -0.870 -10.208 1.00 91.88 137 ALA A CA 1
ATOM 1049 C C . ALA A 1 137 ? 15.889 -0.751 -9.341 1.00 91.88 137 ALA A C 1
ATOM 1051 O O . ALA A 1 137 ? 15.912 -1.276 -8.234 1.00 91.88 137 ALA A O 1
ATOM 1052 N N . ALA A 1 138 ? 16.915 -0.031 -9.804 1.00 94.00 138 ALA A N 1
ATOM 1053 C CA . ALA A 1 138 ? 18.145 0.176 -9.045 1.00 94.00 138 ALA A CA 1
ATOM 1054 C C . ALA A 1 138 ? 17.897 0.959 -7.744 1.00 94.00 138 ALA A C 1
ATOM 1056 O O . ALA A 1 138 ? 18.397 0.574 -6.686 1.00 94.00 138 ALA A O 1
ATOM 1057 N N . THR A 1 139 ? 17.093 2.025 -7.810 1.00 94.69 139 THR A N 1
ATOM 1058 C CA . THR A 1 139 ? 16.759 2.850 -6.638 1.00 94.69 139 THR A CA 1
ATOM 1059 C C . THR A 1 139 ? 15.922 2.063 -5.630 1.00 94.69 139 THR A C 1
ATOM 1061 O O . THR A 1 139 ? 16.278 1.984 -4.454 1.00 94.69 139 THR A O 1
ATOM 1064 N N . ASP A 1 140 ? 14.848 1.419 -6.091 1.00 95.19 140 ASP A N 1
ATOM 1065 C CA . ASP A 1 140 ? 13.975 0.611 -5.239 1.00 95.19 140 ASP A CA 1
ATOM 1066 C C . ASP A 1 140 ? 14.729 -0.594 -4.651 1.00 95.19 140 ASP A C 1
ATOM 1068 O O . ASP A 1 140 ? 14.525 -0.928 -3.485 1.00 95.19 140 ASP A O 1
ATOM 1072 N N . ALA A 1 141 ? 15.633 -1.230 -5.407 1.00 94.12 141 ALA A N 1
ATOM 1073 C CA . ALA A 1 141 ? 16.456 -2.335 -4.916 1.00 94.12 141 ALA A CA 1
ATOM 1074 C C . ALA A 1 141 ? 17.407 -1.907 -3.794 1.00 94.12 141 ALA A C 1
ATOM 1076 O O . ALA A 1 141 ? 17.585 -2.665 -2.841 1.00 94.12 141 ALA A O 1
ATOM 1077 N N . ALA A 1 142 ? 17.977 -0.701 -3.862 1.00 94.44 142 ALA A N 1
ATOM 1078 C CA . ALA A 1 142 ? 18.821 -0.173 -2.793 1.00 94.44 142 ALA A CA 1
ATOM 1079 C C . ALA A 1 142 ? 18.022 0.032 -1.494 1.00 94.44 142 ALA A C 1
ATOM 1081 O O . ALA A 1 142 ? 18.425 -0.462 -0.440 1.00 94.44 142 ALA A O 1
ATOM 1082 N N . SER A 1 143 ? 16.852 0.680 -1.570 1.00 93.19 143 SER A N 1
ATOM 1083 C CA . SER A 1 143 ? 15.958 0.846 -0.412 1.00 93.19 143 SER A CA 1
ATOM 1084 C C . SER A 1 143 ? 15.456 -0.498 0.125 1.00 93.19 143 SER A C 1
ATOM 1086 O O . SER A 1 143 ? 15.379 -0.708 1.338 1.00 93.19 143 SER A O 1
ATOM 1088 N N . PHE A 1 144 ? 15.151 -1.435 -0.776 1.00 95.06 144 PHE A N 1
ATOM 1089 C CA . PHE A 1 144 ? 14.705 -2.772 -0.415 1.00 95.06 144 PHE A CA 1
ATOM 1090 C C . PHE A 1 144 ? 15.789 -3.581 0.286 1.00 95.06 144 PHE A C 1
ATOM 1092 O O . PHE A 1 144 ? 15.487 -4.258 1.262 1.00 95.06 144 PHE A O 1
ATOM 1099 N N . ALA A 1 145 ? 17.042 -3.503 -0.166 1.00 93.56 145 ALA A N 1
ATOM 1100 C CA . ALA A 1 145 ? 18.150 -4.240 0.430 1.00 93.56 145 ALA A CA 1
ATOM 1101 C C . ALA A 1 145 ? 18.316 -3.904 1.918 1.00 93.56 145 ALA A C 1
ATOM 1103 O O . ALA A 1 145 ? 18.482 -4.814 2.726 1.00 93.56 145 ALA A O 1
ATOM 1104 N N . THR A 1 146 ? 18.185 -2.626 2.301 1.00 91.88 146 THR A N 1
ATOM 1105 C CA . THR A 1 146 ? 18.215 -2.206 3.711 1.00 91.88 146 THR A CA 1
ATOM 1106 C C . THR A 1 146 ? 17.098 -2.863 4.518 1.00 91.88 146 THR A C 1
ATOM 1108 O O . THR A 1 146 ? 17.358 -3.436 5.574 1.00 91.88 146 THR A O 1
ATOM 1111 N N . PHE A 1 147 ? 15.866 -2.838 4.009 1.00 93.69 147 PHE A N 1
ATOM 1112 C CA . PHE A 1 147 ? 14.726 -3.490 4.654 1.00 93.69 147 PHE A CA 1
ATOM 1113 C C . PHE A 1 147 ? 14.894 -5.018 4.732 1.00 93.69 147 PHE A C 1
ATOM 1115 O O . PHE A 1 147 ? 14.607 -5.630 5.761 1.00 93.69 147 PHE A O 1
ATOM 1122 N N . ALA A 1 148 ? 15.425 -5.627 3.669 1.00 91.44 148 ALA A N 1
ATOM 1123 C CA . ALA A 1 148 ? 15.560 -7.069 3.521 1.00 91.44 148 ALA A CA 1
ATOM 1124 C C . ALA A 1 148 ? 16.556 -7.707 4.503 1.00 91.44 148 ALA A C 1
ATOM 1126 O O . ALA A 1 148 ? 16.461 -8.903 4.768 1.00 91.44 148 ALA A O 1
ATOM 1127 N N . THR A 1 149 ? 17.474 -6.927 5.086 1.00 89.31 149 THR A N 1
ATOM 1128 C CA . THR A 1 149 ? 18.442 -7.428 6.082 1.00 89.31 149 THR A CA 1
ATOM 1129 C C . THR A 1 149 ? 17.787 -8.059 7.313 1.00 89.31 149 THR A C 1
ATOM 1131 O O . THR A 1 149 ? 18.373 -8.948 7.924 1.00 89.31 149 THR A O 1
ATOM 1134 N N . ASN A 1 150 ? 16.567 -7.632 7.657 1.00 83.25 150 ASN A N 1
ATOM 1135 C CA . ASN A 1 150 ? 15.885 -8.014 8.895 1.00 83.25 150 ASN A CA 1
ATOM 1136 C C . ASN A 1 150 ? 14.643 -8.888 8.669 1.00 83.25 150 ASN A C 1
ATOM 1138 O O . ASN A 1 150 ? 13.866 -9.102 9.599 1.00 83.25 150 ASN A O 1
ATOM 1142 N N . ILE A 1 151 ? 14.426 -9.389 7.449 1.00 88.06 151 ILE A N 1
ATOM 1143 C CA . ILE A 1 151 ? 13.250 -10.201 7.114 1.00 88.06 151 ILE A CA 1
ATOM 1144 C C . ILE A 1 151 ? 13.660 -11.566 6.570 1.00 88.06 151 ILE A C 1
ATOM 1146 O O . ILE A 1 151 ? 14.709 -11.737 5.950 1.00 88.06 151 ILE A O 1
ATOM 1150 N N . LYS A 1 152 ? 12.800 -12.565 6.780 1.00 84.81 152 LYS A N 1
ATOM 1151 C CA . LYS A 1 152 ? 13.023 -13.906 6.236 1.00 84.81 152 LYS A CA 1
ATOM 1152 C C . LYS A 1 152 ? 12.949 -13.883 4.700 1.00 84.81 152 LYS A C 1
ATOM 1154 O O . LYS A 1 152 ? 12.112 -13.168 4.140 1.00 84.81 152 LYS A O 1
ATOM 1159 N N . PRO A 1 153 ? 13.741 -14.715 4.004 1.00 78.31 153 PRO A N 1
ATOM 1160 C CA . PRO A 1 153 ? 13.540 -14.961 2.581 1.00 78.31 153 PRO A CA 1
ATOM 1161 C C . PRO A 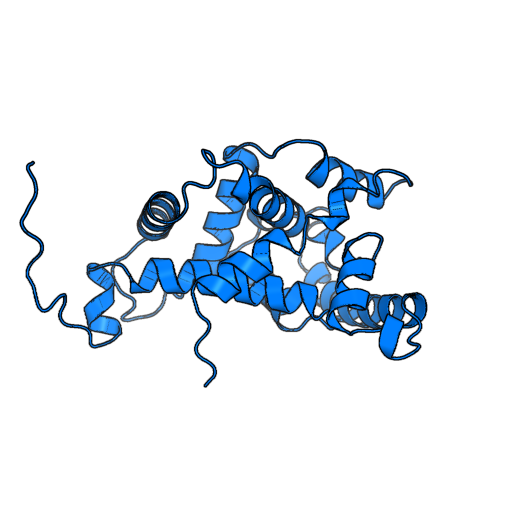1 153 ? 12.100 -15.415 2.310 1.00 78.31 153 PRO A C 1
ATOM 1163 O O . PRO A 1 153 ? 11.575 -16.262 3.030 1.00 78.31 153 PRO A O 1
ATOM 1166 N N . ASN A 1 154 ? 11.469 -14.868 1.267 1.00 80.50 154 ASN A N 1
ATOM 1167 C CA . ASN A 1 154 ? 10.058 -15.112 0.924 1.00 80.50 154 ASN A CA 1
ATOM 1168 C C . ASN A 1 154 ? 9.044 -14.712 2.015 1.00 80.50 154 ASN A C 1
ATOM 1170 O O . ASN A 1 154 ? 7.926 -15.226 2.016 1.00 80.50 154 ASN A O 1
ATOM 1174 N N . ALA A 1 155 ? 9.413 -13.815 2.937 1.00 88.56 155 ALA A N 1
ATOM 1175 C CA . ALA A 1 155 ? 8.449 -13.229 3.859 1.00 88.56 155 ALA A CA 1
ATOM 1176 C C . ALA A 1 155 ? 7.288 -12.582 3.090 1.00 88.56 155 ALA A C 1
ATOM 1178 O O . ALA A 1 155 ? 7.478 -11.983 2.025 1.00 88.56 155 ALA A O 1
ATOM 1179 N N . ARG A 1 156 ? 6.092 -12.697 3.665 1.00 91.69 156 ARG A N 1
ATOM 1180 C CA . ARG A 1 156 ? 4.881 -12.037 3.190 1.00 91.69 156 ARG A CA 1
ATOM 1181 C C . ARG A 1 156 ? 4.578 -10.828 4.042 1.00 91.69 156 ARG A C 1
ATOM 1183 O O . ARG A 1 156 ? 4.846 -10.847 5.241 1.00 91.69 156 ARG A O 1
ATOM 1190 N N . PHE A 1 157 ? 3.974 -9.805 3.448 1.00 94.38 157 PHE A N 1
ATOM 1191 C CA . PHE A 1 157 ? 3.562 -8.615 4.190 1.00 94.38 157 PHE A CA 1
ATOM 1192 C C . PHE A 1 157 ? 2.639 -8.976 5.357 1.00 94.38 157 PHE A C 1
ATOM 1194 O O . PHE A 1 157 ? 2.815 -8.476 6.472 1.00 94.38 157 PHE A O 1
ATOM 1201 N N . ARG A 1 158 ? 1.683 -9.883 5.113 1.00 92.56 158 ARG A N 1
ATOM 1202 C CA . ARG A 1 158 ? 0.716 -10.335 6.122 1.00 92.56 158 ARG A CA 1
ATOM 1203 C C . ARG A 1 158 ? 1.361 -10.960 7.369 1.00 92.56 158 ARG A C 1
ATOM 1205 O O . ARG A 1 158 ? 0.745 -10.932 8.426 1.00 92.56 158 ARG A O 1
ATOM 1212 N N . ASP A 1 159 ? 2.576 -11.495 7.239 1.00 93.31 159 ASP A N 1
ATOM 1213 C CA . ASP A 1 159 ? 3.280 -12.239 8.294 1.00 93.31 159 ASP A CA 1
ATOM 1214 C C . ASP A 1 159 ? 4.311 -11.380 9.048 1.00 93.31 159 ASP A C 1
ATOM 1216 O O . ASP A 1 159 ? 4.983 -11.856 9.966 1.00 93.31 159 ASP A O 1
ATOM 1220 N N . LEU A 1 160 ? 4.481 -10.117 8.651 1.00 94.19 160 LEU A N 1
ATOM 1221 C CA . LEU A 1 160 ? 5.387 -9.179 9.308 1.00 94.19 160 LEU A CA 1
ATOM 1222 C C . LEU A 1 160 ? 4.808 -8.649 10.629 1.00 94.19 160 LEU A C 1
ATOM 1224 O O . LEU A 1 160 ? 3.595 -8.554 10.807 1.00 94.19 160 LEU A O 1
ATOM 1228 N N . SER A 1 161 ? 5.690 -8.203 11.530 1.00 94.00 161 SER A N 1
ATOM 1229 C CA . SER A 1 161 ? 5.281 -7.356 12.657 1.00 94.00 161 SER A CA 1
ATOM 1230 C C . SER A 1 161 ? 4.721 -6.021 12.155 1.00 94.00 161 SER A C 1
ATOM 1232 O O . SER A 1 161 ? 5.094 -5.558 11.077 1.00 94.00 161 SER A O 1
ATOM 1234 N N . VAL A 1 162 ? 3.872 -5.359 12.948 1.00 93.50 162 VAL A N 1
ATOM 1235 C CA . VAL A 1 162 ? 3.261 -4.070 12.564 1.00 93.50 162 VAL A CA 1
ATOM 1236 C C . VAL A 1 162 ? 4.320 -3.016 12.218 1.00 93.50 162 VAL A C 1
ATOM 1238 O O . VAL A 1 162 ? 4.166 -2.286 11.241 1.00 93.50 162 VAL A O 1
ATOM 1241 N N . ASP A 1 163 ? 5.435 -2.965 12.949 1.00 93.56 163 ASP A N 1
ATOM 1242 C CA . ASP A 1 163 ? 6.520 -2.029 12.639 1.00 93.56 163 ASP A CA 1
ATOM 1243 C C . ASP A 1 163 ? 7.207 -2.356 11.310 1.00 93.56 163 ASP A C 1
ATOM 1245 O O . ASP A 1 163 ? 7.438 -1.458 10.502 1.00 93.56 163 ASP A O 1
ATOM 1249 N N . ALA A 1 164 ? 7.444 -3.637 11.013 1.00 94.88 164 ALA A N 1
ATOM 1250 C CA . ALA A 1 164 ? 7.978 -4.041 9.715 1.00 94.88 164 ALA A CA 1
ATOM 1251 C C . ALA A 1 164 ? 6.970 -3.797 8.574 1.00 94.88 164 ALA A C 1
ATOM 1253 O O . ALA A 1 164 ? 7.373 -3.399 7.480 1.00 94.88 164 ALA A O 1
ATOM 1254 N N . GLN A 1 165 ? 5.663 -3.951 8.821 1.00 95.62 165 GLN A N 1
ATOM 1255 C CA . GLN A 1 165 ? 4.608 -3.571 7.874 1.00 95.62 165 GLN A CA 1
ATOM 1256 C C . GLN A 1 165 ? 4.625 -2.063 7.594 1.00 95.62 165 GLN A C 1
ATOM 1258 O O . GLN A 1 165 ? 4.546 -1.653 6.434 1.00 95.62 165 GLN A O 1
ATOM 1263 N N . ARG A 1 166 ? 4.785 -1.228 8.630 1.00 95.69 166 ARG A N 1
ATOM 1264 C CA . ARG A 1 166 ? 4.936 0.232 8.498 1.00 95.69 166 ARG A CA 1
ATOM 1265 C C . ARG A 1 166 ? 6.172 0.593 7.677 1.00 95.69 166 ARG A C 1
ATOM 1267 O O . ARG A 1 166 ? 6.070 1.418 6.769 1.00 95.69 166 ARG A O 1
ATOM 1274 N N . THR A 1 167 ? 7.316 -0.041 7.942 1.00 95.62 167 THR A N 1
ATOM 1275 C CA . THR A 1 167 ? 8.541 0.172 7.156 1.00 95.62 167 THR A CA 1
ATOM 1276 C C . THR A 1 167 ? 8.347 -0.234 5.697 1.00 95.62 167 THR A C 1
ATOM 1278 O O . THR A 1 167 ? 8.699 0.535 4.805 1.00 95.62 167 THR A O 1
ATOM 1281 N N . TYR A 1 168 ? 7.732 -1.392 5.437 1.00 96.06 168 TYR A N 1
ATOM 1282 C CA . TYR A 1 168 ? 7.461 -1.852 4.075 1.00 96.06 168 TYR A CA 1
ATOM 1283 C C . TYR A 1 168 ? 6.511 -0.912 3.321 1.00 96.06 168 TYR A C 1
ATOM 1285 O O . TYR A 1 168 ? 6.784 -0.554 2.178 1.00 96.06 168 TYR A O 1
ATOM 1293 N N . LEU A 1 169 ? 5.441 -0.427 3.961 1.00 95.19 169 LEU A N 1
ATOM 1294 C CA . LEU A 1 169 ? 4.580 0.610 3.380 1.00 95.19 169 LEU A CA 1
ATOM 1295 C C . LEU A 1 169 ? 5.351 1.902 3.079 1.00 95.19 169 LEU A C 1
ATOM 1297 O O . LEU A 1 169 ? 5.085 2.552 2.068 1.00 95.19 169 LEU A O 1
ATOM 1301 N N . GLY A 1 170 ? 6.326 2.253 3.922 1.00 95.88 170 GLY A N 1
ATOM 1302 C CA . GLY A 1 170 ? 7.259 3.352 3.677 1.00 95.88 170 GLY A CA 1
ATOM 1303 C C . GLY A 1 170 ? 8.035 3.190 2.368 1.00 95.88 170 GLY A C 1
ATOM 1304 O O . GLY A 1 170 ? 8.135 4.150 1.610 1.00 95.88 170 GLY A O 1
ATOM 1305 N N . LEU A 1 171 ? 8.484 1.974 2.035 1.00 95.88 171 LEU A N 1
ATOM 1306 C CA . LEU A 1 171 ? 9.151 1.707 0.753 1.00 95.88 171 LEU A CA 1
ATOM 1307 C C . LEU A 1 171 ? 8.244 2.012 -0.444 1.00 95.88 171 LEU A C 1
ATOM 1309 O O . LEU A 1 171 ? 8.691 2.592 -1.427 1.00 95.88 171 LEU A O 1
ATOM 1313 N N . TRP A 1 172 ? 6.960 1.660 -0.367 1.00 94.44 172 TRP A N 1
ATOM 1314 C CA . TRP A 1 172 ? 6.001 1.962 -1.433 1.00 94.44 172 TRP A CA 1
ATOM 1315 C C . TRP A 1 172 ? 5.680 3.453 -1.534 1.00 94.44 172 TRP A C 1
ATOM 1317 O O . TRP A 1 172 ? 5.525 3.970 -2.639 1.00 94.44 172 TRP A O 1
ATOM 1327 N N . ARG A 1 173 ? 5.611 4.155 -0.397 1.00 95.31 173 ARG A N 1
ATOM 1328 C CA . ARG A 1 173 ? 5.447 5.615 -0.346 1.00 95.31 173 ARG A CA 1
ATOM 1329 C C . ARG A 1 173 ? 6.625 6.346 -0.992 1.00 95.31 173 ARG A C 1
ATOM 1331 O O . ARG A 1 173 ? 6.405 7.335 -1.688 1.00 95.31 173 ARG A O 1
ATOM 1338 N N . ASP A 1 174 ? 7.839 5.860 -0.750 1.00 96.50 174 ASP A N 1
ATOM 1339 C CA . ASP A 1 174 ? 9.087 6.537 -1.120 1.00 96.50 174 ASP A CA 1
ATOM 1340 C C . ASP A 1 174 ? 9.736 5.959 -2.391 1.00 96.50 174 ASP A C 1
ATOM 1342 O O . ASP A 1 174 ? 10.784 6.436 -2.820 1.00 96.50 174 ASP A O 1
ATOM 1346 N N . SER A 1 175 ? 9.110 4.954 -3.013 1.00 95.31 175 SER A N 1
ATOM 1347 C CA . SER A 1 175 ? 9.591 4.311 -4.241 1.00 95.31 175 SER A CA 1
ATOM 1348 C C . SER A 1 175 ? 9.847 5.327 -5.351 1.00 95.31 175 SER A C 1
ATOM 1350 O O . SER A 1 175 ? 9.122 6.314 -5.475 1.00 95.31 175 SER A O 1
ATOM 1352 N N . ALA A 1 176 ? 10.818 5.056 -6.227 1.00 95.25 176 ALA A N 1
ATOM 1353 C CA . ALA A 1 176 ? 11.054 5.856 -7.429 1.00 95.25 176 ALA A CA 1
ATOM 1354 C C . ALA A 1 176 ? 9.925 5.719 -8.479 1.00 95.25 176 ALA A C 1
ATOM 1356 O O . ALA A 1 176 ? 9.711 6.644 -9.277 1.00 95.25 176 ALA A O 1
ATOM 1357 N N . SER A 1 177 ? 9.145 4.632 -8.438 1.00 91.94 177 SER A N 1
ATOM 1358 C CA . SER A 1 177 ? 7.979 4.396 -9.304 1.00 91.94 177 SER A CA 1
ATOM 1359 C C . SER A 1 177 ? 6.797 5.286 -8.926 1.00 91.94 177 SER A C 1
ATOM 1361 O O . SER A 1 177 ? 6.357 5.295 -7.778 1.00 91.94 177 SER A O 1
ATOM 1363 N N . ILE A 1 178 ? 6.231 6.003 -9.901 1.00 88.62 178 ILE A N 1
ATOM 1364 C CA . ILE A 1 178 ? 4.980 6.748 -9.703 1.00 88.62 178 ILE A CA 1
ATOM 1365 C C . ILE A 1 178 ? 3.849 5.774 -9.378 1.00 88.62 178 ILE A C 1
ATOM 1367 O O . ILE A 1 178 ? 3.107 5.996 -8.424 1.00 88.62 178 ILE A O 1
ATOM 1371 N N . VAL A 1 179 ? 3.774 4.664 -10.109 1.00 85.25 179 VAL A N 1
ATOM 1372 C CA . VAL A 1 179 ? 2.699 3.679 -9.974 1.00 85.25 179 VAL A CA 1
ATOM 1373 C C . VAL A 1 179 ? 2.674 3.041 -8.577 1.00 85.25 179 VAL A C 1
ATOM 1375 O O . VAL A 1 179 ? 1.610 2.937 -7.964 1.00 85.25 179 VAL A O 1
ATOM 1378 N N . LYS A 1 180 ? 3.834 2.674 -8.009 1.00 88.94 180 LYS A N 1
ATOM 1379 C CA . LYS A 1 180 ? 3.905 2.148 -6.629 1.00 88.94 180 LYS A CA 1
ATOM 1380 C C . LYS A 1 180 ? 3.452 3.186 -5.597 1.00 88.94 180 LYS A C 1
ATOM 1382 O O . LYS A 1 180 ? 2.693 2.853 -4.684 1.00 88.94 180 LYS A O 1
ATOM 1387 N N . ARG A 1 181 ? 3.845 4.454 -5.766 1.00 91.38 181 ARG A N 1
ATOM 1388 C CA . ARG A 1 181 ? 3.409 5.545 -4.877 1.00 91.38 181 ARG A CA 1
ATOM 1389 C C . ARG A 1 181 ? 1.906 5.804 -4.972 1.00 91.38 181 ARG A C 1
ATOM 1391 O O . ARG A 1 181 ? 1.257 6.021 -3.948 1.00 91.38 181 ARG A O 1
ATOM 1398 N N . GLU A 1 182 ? 1.333 5.753 -6.172 1.00 82.88 182 GLU A N 1
ATOM 1399 C CA . GLU A 1 182 ? -0.114 5.887 -6.385 1.00 82.88 182 GLU A CA 1
ATOM 1400 C C . GLU A 1 182 ? -0.899 4.727 -5.771 1.00 82.88 182 GLU A C 1
ATOM 1402 O O . GLU A 1 182 ? -1.951 4.948 -5.158 1.00 82.88 182 GLU A O 1
ATOM 1407 N N . PHE A 1 183 ? -0.373 3.504 -5.863 1.00 83.69 183 PHE A N 1
ATOM 1408 C CA . PHE A 1 183 ? -0.948 2.346 -5.188 1.00 83.69 183 PHE A CA 1
ATOM 1409 C C . PHE A 1 183 ? -0.956 2.525 -3.664 1.00 83.69 183 PHE A C 1
ATOM 1411 O O . PHE A 1 183 ? -2.014 2.400 -3.042 1.00 83.69 183 PHE A O 1
ATOM 1418 N N . PHE A 1 184 ? 0.178 2.911 -3.064 1.00 87.50 184 PHE A N 1
ATOM 1419 C CA . PHE A 1 184 ? 0.251 3.241 -1.635 1.00 87.50 184 PHE A CA 1
ATOM 1420 C C . PHE A 1 184 ? -0.758 4.328 -1.249 1.00 87.50 184 PHE A C 1
ATOM 1422 O O . PHE A 1 184 ? -1.515 4.168 -0.288 1.00 87.50 184 PHE A O 1
ATOM 1429 N N . GLY A 1 185 ? -0.799 5.425 -2.013 1.00 80.88 185 GLY A N 1
ATOM 1430 C CA . GLY A 1 185 ? -1.726 6.527 -1.776 1.00 80.88 185 GLY A CA 1
ATOM 1431 C C . GLY A 1 185 ? -3.182 6.066 -1.809 1.00 80.88 185 GLY A C 1
ATOM 1432 O O . GLY A 1 185 ? -3.967 6.434 -0.936 1.00 80.88 185 GLY A O 1
ATOM 1433 N N . SER A 1 186 ? -3.530 5.205 -2.765 1.00 80.06 186 SER A N 1
ATOM 1434 C CA . SER A 1 186 ? -4.873 4.639 -2.907 1.00 80.06 186 SER A CA 1
ATOM 1435 C C . SER A 1 186 ? -5.238 3.732 -1.729 1.00 80.06 186 SER A C 1
ATOM 1437 O O . SER A 1 186 ? -6.283 3.946 -1.113 1.00 80.06 186 SER A O 1
ATOM 1439 N N . LEU A 1 187 ? -4.366 2.788 -1.351 1.00 84.00 187 LEU A N 1
ATOM 1440 C CA . LEU A 1 187 ? -4.573 1.910 -0.192 1.00 84.00 187 LEU A CA 1
ATOM 1441 C C . LEU A 1 187 ? -4.763 2.708 1.100 1.00 84.00 187 LEU A C 1
ATOM 1443 O O . LEU A 1 187 ? -5.748 2.521 1.820 1.00 84.00 187 LEU A O 1
ATOM 1447 N N . ARG A 1 188 ? -3.850 3.647 1.370 1.00 87.31 188 ARG A N 1
ATOM 1448 C CA . ARG A 1 188 ? -3.919 4.514 2.549 1.00 87.31 188 ARG A CA 1
ATOM 1449 C C . ARG A 1 188 ? -5.218 5.313 2.568 1.00 87.31 188 ARG A C 1
ATOM 1451 O O . ARG A 1 188 ? -5.864 5.402 3.609 1.00 87.31 188 ARG A O 1
ATOM 1458 N N . ASN A 1 189 ? -5.613 5.893 1.436 1.00 81.00 189 ASN A N 1
ATOM 1459 C CA . ASN A 1 189 ? -6.833 6.692 1.352 1.00 81.00 189 ASN A CA 1
ATOM 1460 C C . ASN A 1 189 ? -8.085 5.850 1.595 1.00 81.00 189 ASN A C 1
ATOM 1462 O O . ASN A 1 189 ? -8.978 6.317 2.295 1.00 81.00 189 ASN A O 1
ATOM 1466 N N . VAL A 1 190 ? -8.150 4.618 1.082 1.00 84.00 190 VAL A N 1
ATOM 1467 C CA . VAL A 1 190 ? -9.271 3.707 1.359 1.00 84.00 190 VAL A CA 1
ATOM 1468 C C . VAL A 1 190 ? -9.391 3.443 2.860 1.00 84.00 190 VAL A C 1
ATOM 1470 O O . VAL A 1 190 ? -10.486 3.591 3.404 1.00 84.00 190 VAL A O 1
ATOM 1473 N N . VAL A 1 191 ? -8.286 3.142 3.549 1.00 87.62 191 VAL A N 1
ATOM 1474 C CA . VAL A 1 191 ? -8.290 2.937 5.009 1.00 87.62 191 VAL A CA 1
ATOM 1475 C C . VAL A 1 191 ? -8.719 4.206 5.749 1.00 87.62 191 VAL A C 1
ATOM 1477 O O . VAL A 1 191 ? -9.608 4.154 6.598 1.00 87.62 191 VAL A O 1
ATOM 1480 N N . MET A 1 192 ? -8.146 5.359 5.400 1.00 86.19 192 MET A N 1
ATOM 1481 C CA . MET A 1 192 ? -8.442 6.633 6.063 1.00 86.19 192 MET A CA 1
ATOM 1482 C C . MET A 1 192 ? -9.896 7.070 5.854 1.00 86.19 192 MET A C 1
ATOM 1484 O O . MET A 1 192 ? -10.571 7.417 6.817 1.00 86.19 192 MET A O 1
ATOM 1488 N N . ILE A 1 193 ? -10.409 7.020 4.621 1.00 83.06 193 ILE A N 1
ATOM 1489 C CA . ILE A 1 193 ? -11.804 7.372 4.309 1.00 83.06 193 ILE A CA 1
ATOM 1490 C C . ILE A 1 193 ? -12.760 6.431 5.038 1.00 83.06 193 ILE A C 1
ATOM 1492 O O . ILE A 1 193 ? -13.751 6.885 5.605 1.00 83.06 193 ILE A O 1
ATOM 1496 N N . THR A 1 194 ? -12.462 5.131 5.041 1.00 86.25 194 THR A N 1
ATOM 1497 C CA . THR A 1 194 ? -13.269 4.139 5.757 1.00 86.25 194 THR A CA 1
ATOM 1498 C C . THR A 1 194 ? -13.340 4.490 7.237 1.00 86.25 194 THR A C 1
ATOM 1500 O O . THR A 1 194 ? -14.441 4.636 7.769 1.00 86.25 194 THR A O 1
ATOM 1503 N N . THR A 1 195 ? -12.180 4.710 7.853 1.00 89.81 195 THR A N 1
ATOM 1504 C CA . THR A 1 195 ? -12.027 5.012 9.278 1.00 89.81 195 THR A CA 1
ATOM 1505 C C . THR A 1 195 ? -12.781 6.277 9.664 1.00 89.81 195 THR A C 1
ATOM 1507 O O . THR A 1 195 ? -13.713 6.217 10.455 1.00 89.81 195 THR A O 1
ATOM 1510 N N . TRP A 1 196 ? -12.470 7.409 9.028 1.00 88.00 196 TRP A N 1
ATOM 1511 C CA . TRP A 1 196 ? -13.049 8.711 9.379 1.00 88.00 196 TRP A CA 1
ATOM 1512 C C . TRP A 1 196 ? -14.512 8.886 8.942 1.00 88.00 196 TRP A C 1
ATOM 1514 O O . TRP A 1 196 ? -15.143 9.895 9.250 1.00 88.00 196 TRP A O 1
ATOM 1524 N N . SER A 1 197 ? -15.083 7.900 8.239 1.00 85.56 197 SER A N 1
ATOM 1525 C CA . SER A 1 197 ? -16.522 7.843 7.950 1.00 85.56 197 SER A CA 1
ATOM 1526 C C . SER A 1 197 ? -17.353 7.219 9.074 1.00 85.56 197 SER A C 1
ATOM 1528 O O . SER A 1 197 ? -18.583 7.211 8.971 1.00 85.56 197 SER A O 1
ATOM 1530 N N . MET A 1 198 ? -16.710 6.653 10.098 1.00 88.88 198 MET A N 1
ATOM 1531 C CA . MET A 1 198 ? -17.372 5.953 11.195 1.00 88.88 198 MET A CA 1
ATOM 1532 C C . MET A 1 198 ? -17.803 6.932 12.280 1.00 88.88 198 MET A C 1
ATOM 1534 O O . MET A 1 198 ? -17.002 7.755 12.719 1.00 88.88 198 MET A O 1
ATOM 1538 N N . ASP A 1 199 ? -19.032 6.777 12.766 1.00 89.62 199 ASP A N 1
ATOM 1539 C CA . ASP A 1 199 ? -19.634 7.645 13.780 1.00 89.62 199 ASP A CA 1
ATOM 1540 C C . ASP A 1 199 ? -18.739 7.792 15.035 1.00 89.62 199 ASP A C 1
ATOM 1542 O O . ASP A 1 199 ? -18.536 8.898 15.532 1.00 89.62 199 ASP A O 1
ATOM 1546 N N . ALA A 1 200 ? -18.089 6.704 15.468 1.00 88.25 200 ALA A N 1
ATOM 1547 C CA . ALA A 1 200 ? -17.155 6.684 16.602 1.00 88.25 200 ALA A CA 1
ATOM 1548 C C . ALA A 1 200 ? -15.893 7.554 16.420 1.00 88.25 200 ALA A C 1
ATOM 1550 O O . ALA A 1 200 ? -15.228 7.894 17.394 1.00 88.25 200 ALA A O 1
ATOM 1551 N N . THR A 1 201 ? -15.548 7.914 15.182 1.00 88.19 201 THR A N 1
ATOM 1552 C CA . THR A 1 201 ? -14.333 8.681 14.851 1.00 88.19 201 THR A CA 1
ATOM 1553 C C . THR A 1 201 ? -14.601 10.156 14.574 1.00 88.19 201 THR A C 1
ATOM 1555 O O . THR A 1 201 ? -13.667 10.954 14.508 1.00 88.19 201 THR A O 1
ATOM 1558 N N . TRP A 1 202 ? -15.869 10.539 14.424 1.00 89.38 202 TRP A N 1
ATOM 1559 C CA . TRP A 1 202 ? -16.265 11.907 14.107 1.00 89.38 202 TRP A CA 1
ATOM 1560 C C . TRP A 1 202 ? -15.767 12.959 15.108 1.00 89.38 202 TRP A C 1
ATOM 1562 O O . TRP A 1 202 ? -15.276 13.995 14.647 1.00 89.38 202 TRP A O 1
ATOM 1572 N N . PRO A 1 203 ? -15.778 12.713 16.438 1.00 86.88 203 PRO A N 1
ATOM 1573 C CA . PRO A 1 203 ? -15.259 13.689 17.395 1.00 86.88 203 PRO A CA 1
ATOM 1574 C C . PRO A 1 203 ? -13.794 14.060 17.135 1.00 86.88 203 PRO A C 1
ATOM 1576 O O . PRO A 1 203 ? -13.419 15.223 17.254 1.00 86.88 203 PRO A O 1
ATOM 1579 N N . SER A 1 204 ? -12.975 13.099 16.702 1.00 85.50 204 SER A N 1
ATOM 1580 C CA . SER A 1 204 ? -11.546 13.307 16.435 1.00 85.50 204 SER A CA 1
ATOM 1581 C C . SER A 1 204 ? -11.262 14.149 15.192 1.00 85.50 204 SER A C 1
ATOM 1583 O O . SER A 1 204 ? -10.153 14.657 15.048 1.00 85.50 204 SER A O 1
ATOM 1585 N N . ILE A 1 205 ? -12.248 14.326 14.309 1.00 81.75 205 ILE A N 1
ATOM 1586 C CA . ILE A 1 205 ? -12.169 15.229 13.150 1.00 81.75 205 ILE A CA 1
ATOM 1587 C C . ILE A 1 205 ? -13.029 16.489 13.335 1.00 81.75 205 ILE A C 1
ATOM 1589 O O . ILE A 1 205 ? -13.254 17.225 12.376 1.00 81.75 205 ILE A O 1
ATOM 1593 N N . GLY A 1 206 ? -13.528 16.737 14.552 1.00 83.44 206 GLY A N 1
ATOM 1594 C CA . GLY A 1 206 ? -14.375 17.891 14.862 1.00 83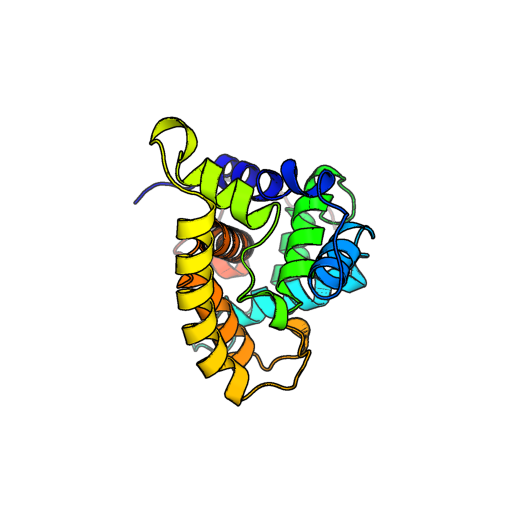.44 206 GLY A CA 1
ATOM 1595 C C . GLY A 1 206 ? -15.767 17.839 14.226 1.00 83.44 206 GLY A C 1
ATOM 1596 O O . GLY A 1 206 ? -16.424 18.871 14.111 1.00 83.44 206 GLY A O 1
ATOM 1597 N N . TYR A 1 207 ? -16.224 16.660 13.796 1.00 82.56 207 TYR A N 1
ATOM 1598 C CA . TYR A 1 207 ? -17.558 16.472 13.236 1.00 82.56 207 TYR A CA 1
ATOM 1599 C C . TYR A 1 207 ? -18.520 15.990 14.329 1.00 82.56 207 TYR A C 1
ATOM 1601 O O . TYR A 1 207 ? -18.251 15.020 15.031 1.00 82.56 207 TYR A O 1
ATOM 1609 N N . THR A 1 208 ? -19.654 16.670 14.486 1.00 83.50 208 THR A N 1
ATOM 1610 C CA . THR A 1 208 ? -20.658 16.372 15.528 1.00 83.50 208 THR A CA 1
ATOM 1611 C C . THR A 1 208 ? -21.782 15.455 15.043 1.00 83.50 208 THR A C 1
ATOM 1613 O O . THR A 1 208 ? -22.711 15.161 15.792 1.00 83.50 208 THR A O 1
ATOM 1616 N N . GLY A 1 209 ? -21.688 14.974 13.802 1.00 79.75 209 GLY A N 1
ATOM 1617 C CA . GLY A 1 209 ? -22.682 14.116 13.170 1.00 79.75 209 GLY A CA 1
ATOM 1618 C C . GLY A 1 209 ? -23.566 14.836 12.151 1.00 79.75 209 GLY A C 1
ATOM 1619 O O . GLY A 1 209 ? -23.399 16.029 11.893 1.00 79.75 209 GLY A O 1
ATOM 1620 N N . PRO A 1 210 ? -24.463 14.092 11.483 1.00 80.44 210 PRO A N 1
ATOM 1621 C CA . PRO A 1 210 ? -25.266 14.622 10.393 1.00 80.44 210 PRO A CA 1
ATOM 1622 C C . PRO A 1 210 ? -26.285 15.640 10.903 1.00 80.44 210 PRO A C 1
ATOM 1624 O O . PRO A 1 210 ? -26.960 15.415 11.902 1.00 80.44 210 PRO A O 1
ATOM 1627 N N . LEU A 1 211 ? -26.441 16.734 10.151 1.00 73.19 211 LEU A N 1
ATOM 1628 C CA . LEU A 1 211 ? -27.439 17.779 10.422 1.00 73.19 211 LEU A CA 1
ATOM 1629 C C . LEU A 1 211 ? -28.878 17.240 10.408 1.00 73.19 211 LEU A C 1
ATOM 1631 O O . LEU A 1 211 ? -29.759 17.808 11.045 1.00 73.19 211 LEU A O 1
ATOM 1635 N N . ILE A 1 212 ? -29.106 16.144 9.680 1.00 76.56 212 ILE A N 1
ATOM 1636 C CA . ILE A 1 212 ? -30.361 15.398 9.681 1.00 76.56 212 ILE A CA 1
ATOM 1637 C C . ILE A 1 212 ? -30.103 14.084 10.428 1.00 76.56 212 ILE A C 1
ATOM 1639 O O . ILE A 1 212 ? -29.286 13.282 9.958 1.00 76.56 212 ILE A O 1
ATOM 1643 N N . PRO A 1 213 ? -30.770 13.841 11.570 1.00 71.31 213 PRO A N 1
ATOM 1644 C CA . PRO A 1 213 ? -30.629 12.595 12.310 1.00 71.31 213 PRO A CA 1
ATOM 1645 C C . PRO A 1 213 ? -30.940 11.401 11.408 1.00 71.31 213 PRO A C 1
ATOM 1647 O O . PRO A 1 213 ? -31.933 11.408 10.678 1.00 71.31 213 PRO A O 1
ATOM 1650 N N . ARG A 1 214 ? -30.108 10.355 11.460 1.00 69.62 214 ARG A N 1
ATOM 1651 C CA . ARG A 1 214 ? -30.458 9.085 10.816 1.00 69.62 214 ARG A CA 1
ATOM 1652 C C . ARG A 1 214 ? -31.669 8.527 11.560 1.00 69.62 214 ARG A C 1
ATOM 1654 O O . ARG A 1 214 ? -31.564 8.199 12.738 1.00 69.62 214 ARG A O 1
ATOM 1661 N N . THR A 1 215 ? -32.812 8.434 10.890 1.00 57.47 215 THR A N 1
ATOM 1662 C CA . THR A 1 215 ? -33.955 7.676 11.398 1.00 57.47 215 THR A CA 1
ATOM 1663 C C . THR A 1 215 ? -33.485 6.245 11.628 1.00 57.47 215 THR A C 1
ATOM 1665 O O . THR A 1 215 ? -32.967 5.611 10.708 1.00 57.47 215 THR A O 1
ATOM 1668 N N . ALA A 1 216 ? -33.604 5.756 12.863 1.00 52.12 216 ALA A N 1
ATOM 1669 C CA . ALA A 1 216 ? -33.311 4.370 13.189 1.00 52.12 216 ALA A CA 1
ATOM 1670 C C . ALA A 1 216 ? -34.246 3.479 12.362 1.00 52.12 216 ALA A C 1
ATOM 1672 O O . ALA A 1 216 ? -35.437 3.374 12.649 1.00 52.12 216 ALA A O 1
ATOM 1673 N N . VAL A 1 217 ? -33.726 2.883 11.293 1.00 46.16 217 VAL A N 1
ATOM 1674 C CA . VAL A 1 217 ? -34.438 1.824 10.586 1.00 46.16 217 VAL A CA 1
ATOM 1675 C C . VAL A 1 217 ? -34.225 0.562 11.412 1.00 46.16 217 VAL A C 1
ATOM 1677 O O . VAL A 1 217 ? -33.121 0.036 11.407 1.00 46.16 217 VAL A O 1
ATOM 1680 N N . GLY A 1 218 ? -35.268 0.189 12.160 1.00 43.09 218 GLY A N 1
ATOM 1681 C CA . GLY A 1 218 ? -35.612 -1.151 12.656 1.00 43.09 218 GLY A CA 1
ATOM 1682 C C . GLY A 1 218 ? -34.489 -2.063 13.156 1.00 43.09 218 GLY A C 1
ATOM 1683 O O . GLY A 1 218 ? -33.651 -2.513 12.383 1.00 43.09 218 GLY A O 1
ATOM 1684 N N . SER A 1 219 ? -34.569 -2.368 14.451 1.00 35.03 219 SER A N 1
ATOM 1685 C CA . SER A 1 219 ? -33.915 -3.479 15.156 1.00 35.03 219 SER A CA 1
ATOM 1686 C C . SER A 1 219 ? -34.057 -4.821 14.442 1.00 35.03 219 SER A C 1
ATOM 1688 O O . SER A 1 219 ? -35.135 -5.045 13.845 1.00 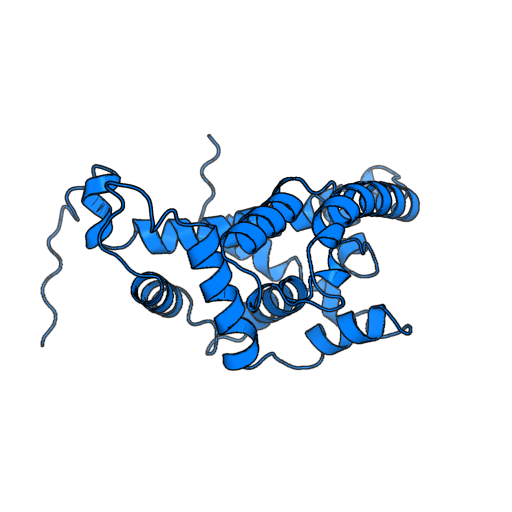35.03 219 SER A O 1
#

Secondary structure (DSSP, 8-state):
-----HHHHHHHHHHTTTTGGG----TTTHHHHHHHHHS---HHHHHHHHHHHHHHHS-TTSTT--S--HHHHHHHHHHHS-TTT-GGGHHHHHHHHHHHBGGGTT---HHHHHHHHHHTTHHHHT--HHHHHHHHHHHHHHHHHHHHTTS-TT-BGGGS-HHHHHHHHHHHHH-S-HHHHHHHHHHHHHHHHHHHTSGGGGGGGT----SS-------